Protein AF-0000000077170490 (afdb_homodimer)

Solvent-accessible surface area (backbone atoms only — not comparable to full-atom values): 15426 Å² total; per-residue (Å²): 134,76,81,79,74,69,65,78,77,63,68,89,57,54,52,34,56,50,48,37,61,54,37,56,90,44,50,45,88,41,81,67,46,28,52,61,43,51,39,72,45,72,51,69,64,74,45,63,62,55,47,22,59,76,69,70,43,63,81,83,57,52,64,44,78,45,52,58,67,70,68,44,43,77,54,40,56,73,54,87,91,47,52,71,67,57,42,53,51,9,51,46,42,46,50,35,52,51,48,48,61,70,43,29,44,86,64,40,26,36,37,40,49,69,50,58,23,44,33,40,38,38,18,30,26,92,85,45,25,38,25,33,39,34,36,48,40,36,58,129,133,76,82,78,75,69,64,78,76,64,68,89,57,54,52,32,56,49,48,37,62,54,38,57,91,45,51,46,88,42,81,67,45,27,51,63,42,52,38,70,45,72,52,68,65,75,45,63,62,55,47,22,59,76,69,70,44,63,81,84,58,54,66,46,78,47,53,59,66,70,69,44,43,77,54,39,56,74,53,88,90,46,53,69,68,56,41,52,50,10,51,45,42,44,49,32,54,52,47,48,62,71,43,28,44,84,64,40,27,37,36,40,48,69,50,58,23,44,33,39,39,39,18,31,24,90,84,44,25,39,26,33,39,35,38,48,40,38,60,128

InterPro domains:
  IPR012489 Nuclease A inhibitor-like [PF07924] (15-140)
  IPR012489 Nuclease A inhibitor-like [PIRSF011544] (8-140)
  IPR036587 Nuclease A inhibitor-like superfamily [SSF82602] (2-140)

Nearest PDB structures (foldseek):
  2o3b-assembly1_B  TM=7.468E-01  e=1.661E-11  Nostoc sp. PCC 7120 = FACHB-418
  1ktu-assembly1_A  TM=5.167E-01  e=1.585E-06  Nostoc sp. PCC 7120 = FACHB-418
  2yg2-assembly2_B  TM=6.436E-01  e=9.246E-01  Homo sapiens
  2oxg-assembly4_E  TM=5.802E-01  e=5.010E+00  Paracoccus denitrificans
  5tik-assembly1_A  TM=5.103E-01  e=6.004E+00  Plasmodium falciparum 3D7

Sequence (280 aa):
MEPDFSQPTFPPQGAAAELERAAHGLLFPSETDAPFEAFEWPVFELNPEQLLENTGHPPDMAVSALDLDAFFAPACREADWQEPRQRATAQRFQALLGTLKNALDEIKVYRVGGVEADVYIVGLNQEGTLSGLKTRIVETMEPDFSQPTFPPQGAAAELERAAHGLLFPSETDAPFEAFEWPVFELNPEQLLENTGHPPDMAVSALDLDAFFAPACREADWQEPRQRATAQRFQALLGTLKNALDEIKVYRVGGVEADVYIVGLNQEGTLSGLKTRIVET

Organism: Gloeobacter violaceus (strain ATCC 29082 / PCC 7421) (NCBI:txid251221)

Foldseek 3Di:
DPPPPVVPPPPPDPPQVVVCVVQPPQFPPDPVSDGDHGDDDPPDPCDLQNVCVVVVHDNPWDKDKDDPCVVLVVQLDDDPVDDPVSNVRNVVSVVVSVVCPVFFPPWIWMWTHDQKTKIWTWGAGPVRDIDTDIDIDGHD/DPPPPVVPPPPPDPPQVVVCVVQPPQFDPDPVSDGDHGDDDPPDPCDLQNVCVVVVHDNPWDKDKDDPCVVLVVQLDDDPVDDPVSNVRNVVSVVVSVVCPVFFPPWIWMWTHDQKTKIWTWGAGPVRDIDTDIDIDGHD

Structure (mmCIF, N/CA/C/O backbone):
data_AF-0000000077170490-model_v1
#
loop_
_entity.id
_entity.type
_entity.pdbx_description
1 polymer 'Gll2299 protein'
#
loop_
_atom_site.group_PDB
_atom_site.id
_atom_site.type_symbol
_atom_site.label_atom_id
_atom_site.label_alt_id
_atom_site.label_comp_id
_atom_site.label_asym_id
_atom_site.label_entity_id
_atom_site.label_seq_id
_atom_site.pdbx_PDB_ins_code
_atom_site.Cartn_x
_atom_site.Cartn_y
_atom_site.Cartn_z
_atom_site.occupancy
_atom_site.B_iso_or_equiv
_atom_site.auth_seq_id
_atom_site.auth_comp_id
_atom_site.auth_asym_id
_atom_site.auth_atom_id
_atom_site.pdbx_PDB_model_num
ATOM 1 N N . MET A 1 1 ? -33.625 -34.469 9.258 1 35.75 1 MET A N 1
ATOM 2 C CA . MET A 1 1 ? -32.406 -33.969 9.93 1 35.75 1 MET A CA 1
ATOM 3 C C . MET A 1 1 ? -31.531 -33.188 8.961 1 35.75 1 MET A C 1
ATOM 5 O O . MET A 1 1 ? -31.078 -33.75 7.953 1 35.75 1 MET A O 1
ATOM 9 N N . GLU A 1 2 ? -31.719 -31.922 8.719 1 45.72 2 GLU A N 1
ATOM 10 C CA . GLU A 1 2 ? -31.094 -31.094 7.691 1 45.72 2 GLU A CA 1
ATOM 11 C C . GLU A 1 2 ? -29.609 -30.875 7.996 1 45.72 2 GLU A C 1
ATOM 13 O O . GLU A 1 2 ? -29.234 -30.656 9.148 1 45.72 2 GLU A O 1
ATOM 18 N N . PRO A 1 3 ? -28.719 -31.484 7.281 1 44.12 3 PRO A N 1
ATOM 19 C CA . PRO A 1 3 ? -27.297 -31.375 7.617 1 44.12 3 PRO A CA 1
ATOM 20 C C . PRO A 1 3 ? -26.891 -29.938 7.93 1 44.12 3 PRO A C 1
ATOM 22 O O . PRO A 1 3 ? -27.359 -29 7.277 1 44.12 3 PRO A O 1
ATOM 25 N N . ASP A 1 4 ? -26.688 -29.594 9.25 1 39.94 4 ASP A N 1
ATOM 26 C CA . ASP A 1 4 ? -26.188 -28.312 9.727 1 39.94 4 ASP A CA 1
ATOM 27 C C . ASP A 1 4 ? -24.875 -27.938 9.039 1 39.94 4 ASP A C 1
ATOM 29 O O . ASP A 1 4 ? -23.859 -28.625 9.219 1 39.94 4 ASP A O 1
ATOM 33 N N . PHE A 1 5 ? -24.875 -27.578 7.832 1 40.78 5 PHE A N 1
ATOM 34 C CA . PHE A 1 5 ? -23.781 -27.062 7.043 1 40.78 5 PHE A CA 1
ATOM 35 C C . PHE A 1 5 ? -23.141 -25.859 7.727 1 40.78 5 PHE A C 1
ATOM 37 O O . PHE A 1 5 ? -22.891 -24.828 7.09 1 40.78 5 PHE A O 1
ATOM 44 N N . SER A 1 6 ? -23.375 -25.797 9.008 1 41.03 6 SER A N 1
ATOM 45 C CA . SER A 1 6 ? -22.688 -24.703 9.703 1 41.03 6 SER A CA 1
ATOM 46 C C . SER A 1 6 ? -21.188 -24.734 9.445 1 41.03 6 SER A C 1
ATOM 48 O O . SER A 1 6 ? -20.5 -25.688 9.836 1 41.03 6 SER A O 1
ATOM 50 N N . GLN A 1 7 ? -20.719 -24.391 8.297 1 43 7 GLN A N 1
ATOM 51 C CA . GLN A 1 7 ? -19.281 -24.391 8.062 1 43 7 GLN A CA 1
ATOM 52 C C . GLN A 1 7 ? -18.516 -23.812 9.258 1 43 7 GLN A C 1
ATOM 54 O O . GLN A 1 7 ? -19.016 -22.891 9.914 1 43 7 GLN A O 1
ATOM 59 N N . PRO A 1 8 ? -17.812 -24.5 10.039 1 45.72 8 PRO A N 1
ATOM 60 C CA . PRO A 1 8 ? -17.125 -23.953 11.211 1 45.72 8 PRO A CA 1
ATOM 61 C C . PRO A 1 8 ? -16.656 -22.516 10.992 1 45.72 8 PRO A C 1
ATOM 63 O O . PRO A 1 8 ? -16.234 -22.15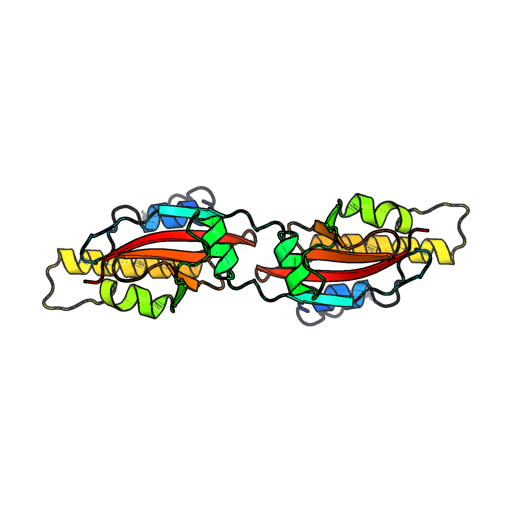6 9.891 1 45.72 8 PRO A O 1
ATOM 66 N N . THR A 1 9 ? -17.328 -21.531 11.461 1 46.78 9 THR A N 1
ATOM 67 C CA . THR A 1 9 ? -16.984 -20.109 11.477 1 46.78 9 THR A CA 1
ATOM 68 C C . THR A 1 9 ? -15.531 -19.922 11.898 1 46.78 9 THR A C 1
ATOM 70 O O . THR A 1 9 ? -15.164 -20.203 13.031 1 46.78 9 THR A O 1
ATOM 73 N N . PHE A 1 10 ? -14.586 -20.484 11.273 1 46.41 10 PHE A N 1
ATOM 74 C CA . PHE A 1 10 ? -13.211 -20.188 11.633 1 46.41 10 PHE A CA 1
ATOM 75 C C . PHE A 1 10 ? -13.047 -18.703 11.953 1 46.41 10 PHE A C 1
ATOM 77 O O . PHE A 1 10 ? -13.703 -17.859 11.344 1 46.41 10 PHE A O 1
ATOM 84 N N . PRO A 1 11 ? -12.742 -18.359 13.141 1 51.44 11 PRO A N 1
ATOM 85 C CA . PRO A 1 11 ? -12.492 -16.953 13.461 1 51.44 11 PRO A CA 1
ATOM 86 C C . PRO A 1 11 ? -11.984 -16.156 12.266 1 51.44 11 PRO A C 1
ATOM 88 O O . PRO A 1 11 ? -11.406 -16.734 11.336 1 51.44 11 PRO A O 1
ATOM 91 N N . PRO A 1 12 ? -12.586 -15.062 12.016 1 57.16 12 PRO A N 1
ATOM 92 C CA . PRO A 1 12 ? -12.195 -14.234 10.867 1 57.16 12 PRO A CA 1
ATOM 93 C C . PRO A 1 12 ? -10.703 -14.312 10.562 1 57.16 12 PRO A C 1
ATOM 95 O O . PRO A 1 12 ? -9.875 -14.039 11.438 1 57.16 12 PRO A O 1
ATOM 98 N N . GLN A 1 13 ? -10.18 -15.352 10.031 1 68.81 13 GLN A N 1
ATOM 99 C CA . GLN A 1 13 ? -8.758 -15.531 9.742 1 68.81 13 GLN A CA 1
ATOM 100 C C . GLN A 1 13 ? -8.281 -14.523 8.703 1 68.81 13 GLN A C 1
ATOM 102 O O . GLN A 1 13 ? -9.039 -14.133 7.812 1 68.81 13 GLN A O 1
ATOM 107 N N . GLY A 1 14 ? -7.375 -13.656 9.094 1 79.56 14 GLY A N 1
ATOM 108 C CA . GLY A 1 14 ? -6.762 -12.742 8.148 1 79.56 14 GLY A CA 1
ATOM 109 C C . GLY A 1 14 ? -6.496 -13.375 6.797 1 79.56 14 GLY A C 1
ATOM 110 O O . GLY A 1 14 ? -6.512 -14.602 6.664 1 79.56 14 GLY A O 1
ATOM 111 N N . ALA A 1 15 ? -6.523 -12.648 5.824 1 87.75 15 ALA A N 1
ATOM 112 C CA . ALA A 1 15 ? -6.336 -13.094 4.445 1 87.75 15 ALA A CA 1
ATOM 113 C C . ALA A 1 15 ? -5.18 -14.086 4.34 1 87.75 15 ALA A C 1
ATOM 115 O O . ALA A 1 15 ? -5.289 -15.109 3.664 1 87.75 15 ALA A O 1
ATOM 116 N N . ALA A 1 16 ? -4.117 -13.859 5.051 1 89.69 16 ALA A N 1
ATOM 117 C CA . ALA A 1 16 ? -2.947 -14.727 4.969 1 89.69 16 ALA A CA 1
ATOM 118 C C . ALA A 1 16 ? -3.266 -16.125 5.492 1 89.69 16 ALA A C 1
ATOM 120 O O . ALA A 1 16 ? -2.85 -17.125 4.902 1 89.69 16 ALA A O 1
ATOM 121 N N . ALA A 1 17 ? -3.943 -16.188 6.574 1 89.38 17 ALA A N 1
ATOM 122 C CA . ALA A 1 17 ? -4.312 -17.484 7.141 1 89.38 17 ALA A CA 1
ATOM 123 C C . ALA A 1 17 ? -5.242 -18.25 6.199 1 89.38 17 ALA A C 1
ATOM 125 O O . ALA A 1 17 ? -5.125 -19.469 6.055 1 89.38 17 ALA A O 1
ATOM 126 N N . GLU A 1 18 ? -6.207 -17.547 5.652 1 92.25 18 GLU A N 1
ATOM 127 C CA . GLU A 1 18 ? -7.121 -18.141 4.691 1 92.25 18 GLU A CA 1
ATOM 128 C C . GLU A 1 18 ? -6.363 -18.703 3.484 1 92.25 18 GLU A C 1
ATOM 130 O O . GLU A 1 18 ? -6.641 -19.812 3.029 1 92.25 18 GLU A O 1
ATOM 135 N N . LEU A 1 19 ? -5.418 -17.922 3.018 1 95.06 19 LEU A N 1
ATOM 136 C CA . LEU A 1 19 ? -4.633 -18.344 1.861 1 95.06 19 LEU A CA 1
ATOM 137 C C . LEU A 1 19 ? -3.75 -19.531 2.205 1 95.06 19 LEU A C 1
ATOM 139 O O . LEU A 1 19 ? -3.594 -20.453 1.393 1 95.06 19 LEU A O 1
ATOM 143 N N . GLU A 1 20 ? -3.172 -19.516 3.391 1 92.81 20 GLU A N 1
ATOM 144 C CA . GLU A 1 20 ? -2.344 -20.641 3.84 1 92.81 20 GLU A CA 1
ATOM 145 C C . GLU A 1 20 ? -3.141 -21.938 3.865 1 92.81 20 GLU A C 1
ATOM 147 O O . GLU A 1 20 ? -2.654 -22.984 3.418 1 92.81 20 GLU A O 1
ATOM 152 N N . ARG A 1 21 ? -4.301 -21.891 4.352 1 93.38 21 ARG A N 1
ATOM 153 C CA . ARG A 1 21 ? -5.152 -23.062 4.422 1 93.38 21 ARG A CA 1
ATOM 154 C C . ARG A 1 21 ? -5.535 -23.547 3.025 1 93.38 21 ARG A C 1
ATOM 156 O O . ARG A 1 21 ? -5.496 -24.75 2.744 1 93.38 21 ARG A O 1
ATOM 163 N N . ALA A 1 22 ? -5.938 -22.594 2.205 1 94.44 22 ALA A N 1
ATOM 164 C CA . ALA A 1 22 ? -6.375 -22.938 0.854 1 94.44 22 ALA A CA 1
ATOM 165 C C . ALA A 1 22 ? -5.227 -23.531 0.04 1 94.44 22 ALA A C 1
ATOM 167 O O . ALA A 1 22 ? -5.445 -24.391 -0.812 1 94.44 22 ALA A O 1
ATOM 168 N N . ALA A 1 23 ? -4.012 -23.062 0.283 1 95.31 23 ALA A N 1
ATOM 169 C CA . ALA A 1 23 ? -2.861 -23.484 -0.517 1 95.31 23 ALA A CA 1
ATOM 170 C C . ALA A 1 23 ? -2.172 -24.688 0.105 1 95.31 23 ALA A C 1
ATOM 172 O O . ALA A 1 23 ? -1.243 -25.25 -0.482 1 95.31 23 ALA A O 1
ATOM 173 N N . HIS A 1 24 ? -2.617 -25.094 1.281 1 94 24 HIS A N 1
ATOM 174 C CA . HIS A 1 24 ? -1.945 -26.156 2.016 1 94 24 HIS A CA 1
ATOM 175 C C . HIS A 1 24 ? -1.843 -27.422 1.176 1 94 24 HIS A C 1
ATOM 177 O O . HIS A 1 24 ? -2.848 -27.906 0.649 1 94 24 HIS A O 1
ATOM 183 N N . GLY A 1 25 ? -0.602 -27.906 1.077 1 92.81 25 GLY A N 1
ATOM 184 C CA . GLY A 1 25 ? -0.362 -29.156 0.384 1 92.81 25 GLY A CA 1
ATOM 185 C C . GLY A 1 25 ? -0.281 -29 -1.123 1 92.81 25 GLY A C 1
ATOM 186 O O . GLY A 1 25 ? 0.044 -29.953 -1.834 1 92.81 25 GLY A O 1
ATOM 187 N N . LEU A 1 26 ? -0.666 -27.906 -1.629 1 93.5 26 LEU A N 1
ATOM 188 C CA . LEU A 1 26 ? -0.576 -27.672 -3.064 1 93.5 26 LEU A CA 1
ATOM 189 C C . LEU A 1 26 ? 0.859 -27.359 -3.477 1 93.5 26 LEU A C 1
ATOM 191 O O . LEU A 1 26 ? 1.562 -26.625 -2.779 1 93.5 26 LEU A O 1
ATOM 195 N N . LEU A 1 27 ? 1.337 -28.047 -4.488 1 93.31 27 LEU A N 1
ATOM 196 C CA . LEU A 1 27 ? 2.623 -27.781 -5.129 1 93.31 27 LEU A CA 1
ATOM 197 C C . LEU A 1 27 ? 2.428 -27.266 -6.547 1 93.31 27 LEU A C 1
ATOM 199 O O . LEU A 1 27 ? 1.706 -27.875 -7.34 1 93.31 27 LEU A O 1
ATOM 203 N N . PHE A 1 28 ? 2.994 -26.141 -6.785 1 90.75 28 PHE A N 1
ATOM 204 C CA . PHE A 1 28 ? 2.824 -25.609 -8.133 1 90.75 28 PHE A CA 1
ATOM 205 C C . PHE A 1 28 ? 3.557 -26.469 -9.148 1 90.75 28 PHE A C 1
ATOM 207 O O . PHE A 1 28 ? 4.734 -26.781 -8.977 1 90.75 28 PHE A O 1
ATOM 214 N N . PRO A 1 29 ? 2.777 -26.766 -10.203 1 86.06 29 PRO A N 1
ATOM 215 C CA . PRO A 1 29 ? 3.359 -27.719 -11.148 1 86.06 29 PRO A CA 1
ATOM 216 C C . PRO A 1 29 ? 4.418 -27.094 -12.055 1 86.06 29 PRO A C 1
ATOM 218 O O . PRO A 1 29 ? 4.098 -26.609 -13.141 1 86.06 29 PRO A O 1
ATOM 221 N N . SER A 1 30 ? 5.535 -27 -11.523 1 81.25 30 SER A N 1
ATOM 222 C CA . SER A 1 30 ? 6.734 -26.625 -12.258 1 81.25 30 SER A CA 1
ATOM 223 C C . SER A 1 30 ? 7.816 -27.688 -12.148 1 81.25 30 SER A C 1
ATOM 225 O O . SER A 1 30 ? 7.535 -28.828 -11.734 1 81.25 30 SER A O 1
ATOM 227 N N . GLU A 1 31 ? 9 -27.531 -12.75 1 79.06 31 GLU A N 1
ATOM 228 C CA . GLU A 1 31 ? 10.07 -28.531 -12.68 1 79.06 31 GLU A CA 1
ATOM 229 C C . GLU A 1 31 ? 10.438 -28.844 -11.234 1 79.06 31 GLU A C 1
ATOM 231 O O . GLU A 1 31 ? 10.773 -29.969 -10.906 1 79.06 31 GLU A O 1
ATOM 236 N N . THR A 1 32 ? 10.117 -27.953 -10.164 1 80.94 32 THR A N 1
ATOM 237 C CA . THR A 1 32 ? 10.555 -28.109 -8.789 1 80.94 32 THR A CA 1
ATOM 238 C C . THR A 1 32 ? 9.375 -28.438 -7.875 1 80.94 32 THR A C 1
ATOM 240 O O . THR A 1 32 ? 9.555 -28.906 -6.75 1 80.94 32 THR A O 1
ATOM 243 N N . ASP A 1 33 ? 8.102 -28.391 -8.367 1 87.5 33 ASP A N 1
ATOM 244 C CA . ASP A 1 33 ? 6.926 -28.625 -7.531 1 87.5 33 ASP A CA 1
ATOM 245 C C . ASP A 1 33 ? 7.055 -27.906 -6.188 1 87.5 33 ASP A C 1
ATOM 247 O O . ASP A 1 33 ? 6.938 -28.531 -5.133 1 87.5 33 ASP A O 1
ATOM 251 N N . ALA A 1 34 ? 7.207 -26.625 -6.051 1 91.44 34 ALA A N 1
ATOM 252 C CA . ALA A 1 34 ? 7.406 -25.828 -4.844 1 91.44 34 ALA A CA 1
ATOM 253 C C . ALA A 1 34 ? 6.074 -25.516 -4.164 1 91.44 34 ALA A C 1
ATOM 255 O O . ALA A 1 34 ? 5.07 -25.266 -4.836 1 91.44 34 ALA A O 1
ATOM 256 N N . PRO A 1 35 ? 6.121 -25.516 -2.836 1 94.31 35 PRO A N 1
ATOM 257 C CA . PRO A 1 35 ? 4.902 -25.188 -2.092 1 94.31 35 PRO A CA 1
ATOM 258 C C . PRO A 1 35 ? 4.633 -23.672 -2.059 1 94.31 35 PRO A C 1
ATOM 260 O O . PRO A 1 35 ? 5.477 -22.891 -2.482 1 94.31 35 PRO A O 1
ATOM 263 N N . PHE A 1 36 ? 3.445 -23.359 -1.623 1 94.88 36 PHE A N 1
ATOM 264 C CA . PHE A 1 36 ? 3.078 -21.969 -1.386 1 94.88 36 PHE A CA 1
ATOM 265 C C . PHE A 1 36 ? 3.307 -21.594 0.072 1 94.88 36 PHE A C 1
ATOM 267 O O . PHE A 1 36 ? 3.088 -22.406 0.972 1 94.88 36 PHE A O 1
ATOM 274 N N . GLU A 1 37 ? 3.717 -20.375 0.278 1 94.25 37 GLU A N 1
ATOM 275 C CA . GLU A 1 37 ? 3.822 -19.766 1.599 1 94.25 37 GLU A CA 1
ATOM 276 C C . GLU A 1 37 ? 3.064 -18.438 1.654 1 94.25 37 GLU A C 1
ATOM 278 O O . GLU A 1 37 ? 3.307 -17.547 0.839 1 94.25 37 GLU A O 1
ATOM 283 N N . ALA A 1 38 ? 2.225 -18.391 2.557 1 94.31 38 ALA A N 1
ATOM 284 C CA . ALA A 1 38 ? 1.476 -17.141 2.713 1 94.31 38 ALA A CA 1
ATOM 285 C C . ALA A 1 38 ? 2.312 -16.078 3.424 1 94.31 38 ALA A C 1
ATOM 287 O O . ALA A 1 38 ? 3.182 -16.406 4.234 1 94.31 38 ALA A O 1
ATOM 288 N N . PHE A 1 39 ? 2.061 -14.828 3.102 1 88.69 39 PHE A N 1
ATOM 289 C CA . PHE A 1 39 ? 2.752 -13.727 3.762 1 88.69 39 PHE A CA 1
ATOM 290 C C . PHE A 1 39 ? 1.82 -12.539 3.947 1 88.69 39 PHE A C 1
ATOM 292 O O . PHE A 1 39 ? 0.748 -12.484 3.344 1 88.69 39 PHE A O 1
ATOM 299 N N . GLU A 1 40 ? 2.186 -11.703 4.793 1 82.5 40 GLU A N 1
ATOM 300 C CA . GLU A 1 40 ? 1.585 -10.391 5.008 1 82.5 40 GLU A CA 1
ATOM 301 C C . GLU A 1 40 ? 2.652 -9.305 5.113 1 82.5 40 GLU A C 1
ATOM 303 O O . GLU A 1 40 ? 3.627 -9.453 5.852 1 82.5 40 GLU A O 1
ATOM 308 N N . TRP A 1 41 ? 2.523 -8.445 4.207 1 73.25 41 TRP A N 1
ATOM 309 C CA . TRP A 1 41 ? 3.422 -7.297 4.293 1 73.25 41 TRP A CA 1
ATOM 310 C C . TRP A 1 41 ? 2.725 -6.105 4.938 1 73.25 41 TRP A C 1
ATOM 312 O O . TRP A 1 41 ? 1.572 -5.801 4.617 1 73.25 41 TRP A O 1
ATOM 322 N N . PRO A 1 42 ? 3.152 -5.73 5.988 1 56.31 42 PRO A N 1
ATOM 323 C CA . PRO A 1 42 ? 2.545 -4.543 6.59 1 56.31 42 PRO A CA 1
ATOM 324 C C . PRO A 1 42 ? 2.354 -3.404 5.59 1 56.31 42 PRO A C 1
ATOM 326 O O . PRO A 1 42 ? 3.105 -3.301 4.617 1 56.31 42 PRO A O 1
ATOM 329 N N . VAL A 1 43 ? 1.137 -2.906 5.469 1 52.59 43 VAL A N 1
ATOM 330 C CA . VAL A 1 43 ? 0.863 -1.709 4.68 1 52.59 43 VAL A CA 1
ATOM 331 C C . VAL A 1 43 ? 2.053 -0.755 4.762 1 52.59 43 VAL A C 1
ATOM 333 O O . VAL A 1 43 ? 2.553 -0.468 5.852 1 52.59 43 VAL A O 1
ATOM 336 N N . PHE A 1 44 ? 2.758 -0.852 3.77 1 49.22 44 PHE A N 1
ATOM 337 C CA . PHE A 1 44 ? 3.949 -0.019 3.664 1 49.22 44 PHE A CA 1
ATOM 338 C C . PHE A 1 44 ? 3.697 1.363 4.254 1 49.22 44 PHE A C 1
ATOM 340 O O . PHE A 1 44 ? 2.668 1.984 3.979 1 49.22 44 PHE A O 1
ATOM 347 N N . GLU A 1 45 ? 4 1.578 5.477 1 54.97 45 GLU A N 1
ATOM 348 C CA . GLU A 1 45 ? 4.465 2.947 5.688 1 54.97 45 GLU A CA 1
ATOM 349 C C . GLU A 1 45 ? 5.164 3.49 4.445 1 54.97 45 GLU A C 1
ATOM 351 O O . GLU A 1 45 ? 6.02 2.818 3.865 1 54.97 45 GLU A O 1
ATOM 356 N N . LEU A 1 46 ? 4.359 4.312 3.723 1 64.94 46 LEU A N 1
ATOM 357 C CA . LEU A 1 46 ? 5.074 4.93 2.609 1 64.94 46 LEU A CA 1
ATOM 358 C C . LEU A 1 46 ? 6.539 5.16 2.967 1 64.94 46 LEU A C 1
ATOM 360 O O . LEU A 1 46 ? 6.844 5.758 4.004 1 64.94 46 LEU A O 1
ATOM 364 N N . ASN A 1 47 ? 7.414 4.305 2.506 1 68.5 47 ASN A N 1
ATOM 365 C CA . ASN A 1 47 ? 8.836 4.582 2.666 1 68.5 47 ASN A CA 1
ATOM 366 C C . ASN A 1 47 ? 9.195 5.977 2.164 1 68.5 47 ASN A C 1
ATOM 368 O O . ASN A 1 47 ? 8.672 6.43 1.144 1 68.5 47 ASN A O 1
ATOM 372 N N . PRO A 1 48 ? 9.992 6.688 2.996 1 76.44 48 PRO A N 1
ATOM 373 C CA . PRO A 1 48 ? 10.391 8.039 2.613 1 76.44 48 PRO A CA 1
ATOM 374 C C . PRO A 1 48 ? 10.828 8.141 1.154 1 76.44 48 PRO A C 1
ATOM 376 O O . PRO A 1 48 ? 10.516 9.125 0.477 1 76.44 48 PRO A O 1
ATOM 379 N N . GLU A 1 49 ? 11.539 7.078 0.753 1 75 49 GLU A N 1
ATOM 380 C CA . GLU A 1 49 ? 12.016 7.113 -0.628 1 75 49 GLU A CA 1
ATOM 381 C C . GLU A 1 49 ? 10.844 7.086 -1.611 1 75 49 GLU A C 1
ATOM 383 O O . GLU A 1 49 ? 10.852 7.809 -2.609 1 75 49 GLU A O 1
ATOM 388 N N . GLN A 1 50 ? 9.93 6.297 -1.349 1 71.25 50 GLN A N 1
ATOM 389 C CA . GLN A 1 50 ? 8.75 6.199 -2.207 1 71.25 50 GLN A CA 1
ATOM 390 C C . GLN A 1 50 ? 7.926 7.48 -2.154 1 71.25 50 GLN A C 1
ATOM 392 O O . GLN A 1 50 ? 7.398 7.93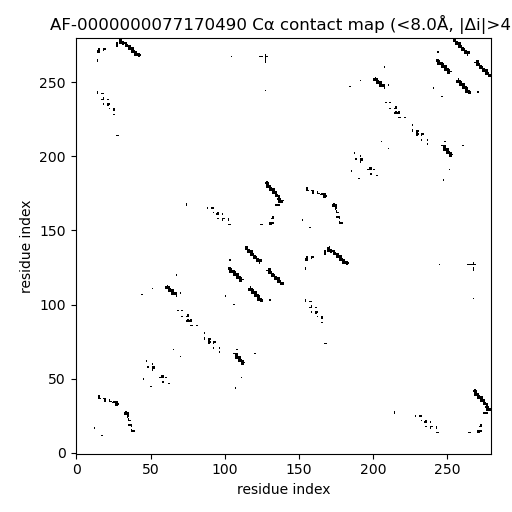 -3.176 1 71.25 50 GLN A O 1
ATOM 397 N N . LEU A 1 51 ? 7.785 8.016 -0.991 1 82.25 51 LEU A N 1
ATOM 398 C CA . LEU A 1 51 ? 7.055 9.266 -0.842 1 82.25 51 LEU A CA 1
ATOM 399 C C . LEU A 1 51 ? 7.691 10.375 -1.677 1 82.25 51 LEU A C 1
ATOM 401 O O . LEU A 1 51 ? 6.996 11.094 -2.391 1 82.25 51 LEU A O 1
ATOM 405 N N . LEU A 1 52 ? 9.008 10.461 -1.538 1 87.06 52 LEU A N 1
ATOM 406 C CA . LEU A 1 52 ? 9.727 11.5 -2.268 1 87.06 52 LEU A CA 1
ATOM 407 C C . LEU A 1 52 ? 9.57 11.312 -3.773 1 87.06 52 LEU A C 1
ATOM 409 O O . LEU A 1 52 ? 9.367 12.281 -4.508 1 87.06 52 LEU A O 1
ATOM 413 N N . GLU A 1 53 ? 9.578 10.141 -4.227 1 76.31 53 GLU A N 1
ATOM 414 C CA . GLU A 1 53 ? 9.406 9.844 -5.645 1 76.31 53 GLU A CA 1
ATOM 415 C C . GLU A 1 53 ? 7.992 10.172 -6.117 1 76.31 53 GLU A C 1
ATOM 417 O O . GLU A 1 53 ? 7.809 10.828 -7.145 1 76.31 53 GLU A O 1
ATOM 422 N N . ASN A 1 54 ? 7.02 9.781 -5.281 1 75.44 54 ASN A N 1
ATOM 423 C CA . ASN A 1 54 ? 5.617 9.984 -5.633 1 75.44 54 ASN A CA 1
ATOM 424 C C . ASN A 1 54 ? 5.262 11.469 -5.695 1 75.44 54 ASN A C 1
ATOM 426 O O . ASN A 1 54 ? 4.371 11.867 -6.445 1 75.44 54 ASN A O 1
ATOM 430 N N . THR A 1 55 ? 5.984 12.195 -4.957 1 87.38 55 THR A N 1
ATOM 431 C CA . THR A 1 55 ? 5.605 13.594 -4.832 1 87.38 55 THR A CA 1
ATOM 432 C C . THR A 1 55 ? 6.555 14.484 -5.625 1 87.38 55 THR A C 1
ATOM 434 O O . THR A 1 55 ? 6.418 15.711 -5.621 1 87.38 55 THR A O 1
ATOM 437 N N . GLY A 1 56 ? 7.531 13.859 -6.223 1 85.5 56 GLY A N 1
ATOM 438 C CA . GLY A 1 56 ? 8.43 14.594 -7.094 1 85.5 56 GLY A CA 1
ATOM 439 C C . GLY A 1 56 ? 9.492 15.375 -6.34 1 85.5 56 GLY A C 1
ATOM 440 O O . GLY A 1 56 ? 10 16.391 -6.836 1 85.5 56 GLY A O 1
ATOM 441 N N . HIS A 1 57 ? 9.727 14.992 -5.145 1 91.62 57 HIS A N 1
ATOM 442 C CA . HIS A 1 57 ? 10.773 15.625 -4.355 1 91.62 57 HIS A CA 1
ATOM 443 C C . HIS A 1 57 ? 12.133 14.992 -4.629 1 91.62 57 HIS A C 1
ATOM 445 O O . HIS A 1 57 ? 12.211 13.836 -5.055 1 91.62 57 HIS A O 1
ATOM 451 N N . PRO A 1 58 ? 13.164 15.766 -4.336 1 91.31 58 PRO A N 1
ATOM 452 C CA . PRO A 1 58 ? 14.5 15.164 -4.41 1 91.31 58 PRO A CA 1
ATOM 453 C C . PRO A 1 58 ? 14.664 13.977 -3.467 1 91.31 58 PRO A C 1
ATOM 455 O O . PRO A 1 58 ? 14.141 13.984 -2.352 1 91.31 58 PRO A O 1
ATOM 458 N N . PRO A 1 59 ? 15.422 12.945 -3.895 1 86.62 59 PRO A N 1
ATOM 459 C CA . PRO A 1 59 ? 15.547 11.711 -3.113 1 86.62 59 PRO A CA 1
ATOM 460 C C . PRO A 1 59 ? 16.281 11.922 -1.792 1 86.62 59 PRO A C 1
ATOM 462 O O . PRO A 1 59 ? 16.172 11.102 -0.88 1 86.62 59 PRO A O 1
ATOM 465 N N . ASP A 1 60 ? 16.984 12.977 -1.605 1 88.81 60 ASP A N 1
ATOM 466 C CA . ASP A 1 60 ? 17.766 13.172 -0.398 1 88.81 60 ASP A CA 1
ATOM 467 C C . ASP A 1 60 ? 17.094 14.164 0.546 1 88.81 60 ASP A C 1
ATOM 469 O O . ASP A 1 60 ? 17.672 14.555 1.566 1 88.81 60 ASP A O 1
ATOM 473 N N . MET A 1 61 ? 15.898 14.461 0.23 1 92.31 61 MET A N 1
ATOM 474 C CA . MET A 1 61 ? 15.211 15.406 1.102 1 92.31 61 MET A CA 1
ATOM 475 C C . MET A 1 61 ? 14.797 14.734 2.408 1 92.31 61 MET A C 1
ATOM 477 O O . MET A 1 61 ? 14.398 13.57 2.416 1 92.31 61 MET A O 1
ATOM 481 N N . ALA A 1 62 ? 14.82 15.531 3.438 1 92.62 62 ALA A N 1
ATOM 482 C CA . ALA A 1 62 ? 14.469 15 4.754 1 92.62 62 ALA A CA 1
ATOM 483 C C . ALA A 1 62 ? 12.969 14.727 4.848 1 92.62 62 ALA A C 1
ATOM 485 O O . ALA A 1 62 ? 12.156 15.539 4.398 1 92.62 62 ALA A O 1
ATOM 486 N N . VAL A 1 63 ? 12.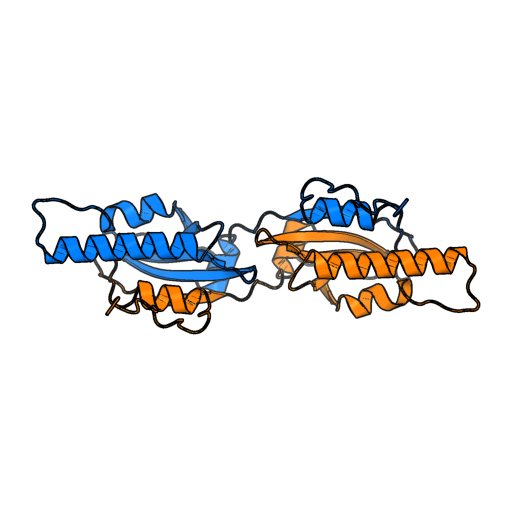672 13.523 5.324 1 92.69 63 VAL A N 1
ATOM 487 C CA . VAL A 1 63 ? 11.281 13.141 5.562 1 92.69 63 VAL A CA 1
ATOM 488 C C . VAL A 1 63 ? 11.094 12.742 7.023 1 92.69 63 VAL A C 1
ATOM 490 O O . VAL A 1 63 ? 11.883 11.977 7.57 1 92.69 63 VAL A O 1
ATOM 493 N N . SER A 1 64 ? 10.148 13.336 7.66 1 91.19 64 SER A N 1
ATOM 494 C CA . SER A 1 64 ? 9.789 12.938 9.016 1 91.19 64 SER A CA 1
ATOM 495 C C . SER A 1 64 ? 8.32 12.523 9.102 1 91.19 64 SER A C 1
ATOM 497 O O . SER A 1 64 ? 7.488 13.016 8.336 1 91.19 64 SER A O 1
ATOM 499 N N . ALA A 1 65 ? 8.094 11.656 9.945 1 89.12 65 ALA A N 1
ATOM 500 C CA . ALA A 1 65 ? 6.727 11.195 10.172 1 89.12 65 ALA A CA 1
ATOM 501 C C . ALA A 1 65 ? 6.168 11.742 11.477 1 89.12 65 ALA A C 1
ATOM 503 O O . ALA A 1 65 ? 6.883 11.828 12.477 1 89.12 65 ALA A O 1
ATOM 504 N N . LEU A 1 66 ? 4.859 12.078 11.406 1 90.44 66 LEU A N 1
ATOM 505 C CA . LEU A 1 66 ? 4.168 12.586 12.586 1 90.44 66 LEU A CA 1
ATOM 506 C C . LEU A 1 66 ? 2.842 11.867 12.797 1 90.44 66 LEU A C 1
ATOM 508 O O . LEU A 1 66 ? 2.301 11.273 11.859 1 90.44 66 LEU A O 1
ATOM 512 N N . ASP A 1 67 ? 2.387 12.055 14.016 1 93.38 67 ASP A N 1
ATOM 513 C CA . ASP A 1 67 ? 1.053 11.57 14.359 1 93.38 67 ASP A CA 1
ATOM 514 C C . ASP A 1 67 ? -0.021 12.547 13.883 1 93.38 67 ASP A C 1
ATOM 516 O O . ASP A 1 67 ? 0.14 13.766 14 1 93.38 67 ASP A O 1
ATOM 520 N N . LEU A 1 68 ? -1.093 11.961 13.414 1 96.12 68 LEU A N 1
ATOM 521 C CA . LEU A 1 68 ? -2.172 12.773 12.859 1 96.12 68 LEU A CA 1
ATOM 522 C C . LEU A 1 68 ? -2.715 13.742 13.914 1 96.12 68 LEU A C 1
ATOM 524 O O . LEU A 1 68 ? -2.859 14.938 13.648 1 96.12 68 LEU A O 1
ATOM 528 N N . ASP A 1 69 ? -3.023 13.227 15.156 1 96.25 69 ASP A N 1
ATOM 529 C CA . ASP A 1 69 ? -3.605 14.055 16.203 1 96.25 69 ASP A CA 1
ATOM 530 C C . ASP A 1 69 ? -2.639 15.156 16.641 1 96.25 69 ASP A C 1
ATOM 532 O O . ASP A 1 69 ? -3.049 16.297 16.859 1 96.25 69 ASP A O 1
ATOM 536 N N . ALA A 1 70 ? -1.366 14.789 16.734 1 94.44 70 ALA A N 1
ATOM 537 C CA . ALA A 1 70 ? -0.35 15.766 17.109 1 94.44 70 ALA A CA 1
ATOM 538 C C . ALA A 1 70 ? -0.236 16.875 16.062 1 94.44 70 ALA A C 1
ATOM 540 O O . ALA A 1 70 ? -0.061 18.047 16.406 1 94.44 70 ALA A O 1
ATOM 541 N N . PHE A 1 71 ? -0.331 16.547 14.844 1 94.25 71 PHE A N 1
ATOM 542 C CA . PHE A 1 71 ? -0.224 17.516 13.75 1 94.25 71 PHE A CA 1
ATOM 543 C C . PHE A 1 71 ? -1.387 18.5 13.781 1 94.25 71 PHE A C 1
ATOM 545 O O . PHE A 1 71 ? -1.201 19.688 13.539 1 94.25 71 PHE A O 1
ATOM 552 N N . PHE A 1 72 ? -2.584 18.109 14.078 1 95.69 72 PHE A N 1
ATOM 553 C CA . PHE A 1 72 ? -3.773 18.953 13.977 1 95.69 72 PHE A CA 1
ATOM 554 C C . PHE A 1 72 ? -4.047 19.656 15.297 1 95.69 72 PHE A C 1
ATOM 556 O O . PHE A 1 72 ? -4.848 20.594 15.352 1 95.69 72 PHE A O 1
ATOM 563 N N . ALA A 1 73 ? -3.385 19.25 16.375 1 93.62 73 ALA A N 1
ATOM 564 C CA . ALA A 1 73 ? -3.67 19.734 17.719 1 93.62 73 ALA A CA 1
ATOM 565 C C . ALA A 1 73 ? -3.688 21.25 17.781 1 93.62 73 ALA A C 1
ATOM 567 O O . ALA A 1 73 ? -4.645 21.859 18.281 1 93.62 73 ALA A O 1
ATOM 568 N N . PRO A 1 74 ? -2.699 21.969 17.234 1 90.75 74 PRO A N 1
ATOM 569 C CA . PRO A 1 74 ? -2.705 23.422 17.312 1 90.75 74 PRO A CA 1
ATOM 570 C C . PRO A 1 74 ? -3.891 24.062 16.594 1 90.75 74 PRO A C 1
ATOM 572 O O . PRO A 1 74 ? -4.43 25.062 17.047 1 90.75 74 PRO A O 1
ATOM 575 N N . ALA A 1 75 ? -4.285 23.516 15.5 1 91.38 75 ALA A N 1
ATOM 576 C CA . ALA A 1 75 ? -5.367 24.094 14.695 1 91.38 75 ALA A CA 1
ATOM 577 C C . ALA A 1 75 ? -6.73 23.75 15.289 1 91.38 75 ALA A C 1
ATOM 579 O O . ALA A 1 75 ? -7.719 24.422 15.016 1 91.38 75 ALA A O 1
ATOM 580 N N . CYS A 1 76 ? -6.816 22.703 16.078 1 92.19 76 CYS A N 1
ATOM 581 C CA . CYS A 1 76 ? -8.086 22.234 16.625 1 92.19 76 CYS A CA 1
ATOM 582 C C . CYS A 1 76 ? -8.352 22.844 18 1 92.19 76 CYS A C 1
ATOM 584 O O . CYS A 1 76 ? -9.43 22.656 18.562 1 92.19 76 CYS A O 1
ATOM 586 N N . ARG A 1 77 ? -7.398 23.516 18.547 1 88.5 77 ARG A N 1
ATOM 587 C CA . ARG A 1 77 ? -7.539 24.062 19.891 1 88.5 77 ARG A CA 1
ATOM 588 C C . ARG A 1 77 ? -8.523 25.234 19.891 1 88.5 77 ARG A C 1
ATOM 590 O O . ARG A 1 77 ? -8.391 26.172 19.109 1 88.5 77 ARG A O 1
ATOM 597 N N . GLU A 1 78 ? -9.547 25.016 20.812 1 84.5 78 GLU A N 1
ATOM 598 C CA . GLU A 1 78 ? -10.492 26.109 21.047 1 84.5 78 GLU A CA 1
ATOM 599 C C . GLU A 1 78 ? -10.195 26.828 22.344 1 84.5 78 GLU A C 1
ATOM 601 O O . GLU A 1 78 ? -9.797 26.203 23.328 1 84.5 78 GLU A O 1
ATOM 606 N N . ALA A 1 79 ? -10 28.141 22.203 1 75.38 79 ALA A N 1
ATOM 607 C CA . ALA A 1 79 ? -9.891 28.906 23.438 1 75.38 79 ALA A CA 1
ATOM 608 C C . ALA A 1 79 ? -11.062 29.859 23.609 1 75.38 79 ALA A C 1
ATOM 610 O O . ALA A 1 79 ? -11.586 30.391 22.625 1 75.38 79 ALA A O 1
ATOM 611 N N . ASP A 1 80 ? -11.539 29.891 24.719 1 71.12 80 ASP A N 1
ATOM 612 C CA . ASP A 1 80 ? -12.695 30.703 25.047 1 71.12 80 ASP A CA 1
ATOM 613 C C . ASP A 1 80 ? -12.438 32.188 24.719 1 71.12 80 ASP A C 1
ATOM 615 O O . ASP A 1 80 ? -13.359 32.906 24.359 1 71.12 80 ASP A O 1
ATOM 619 N N . TRP A 1 81 ? -11.234 32.625 24.875 1 75.81 81 TRP A N 1
ATOM 620 C CA . TRP A 1 81 ? -10.922 34.031 24.641 1 75.81 81 TRP A CA 1
ATOM 621 C C . TRP A 1 81 ? -10.766 34.312 23.141 1 75.81 81 TRP A C 1
ATOM 623 O O . TRP A 1 81 ? -10.586 35.438 22.734 1 75.81 81 TRP A O 1
ATOM 633 N N . GLN A 1 82 ? -11 33.312 22.312 1 72.25 82 GLN A N 1
ATOM 634 C CA . GLN A 1 82 ? -10.805 33.406 20.875 1 72.25 82 GLN A CA 1
ATOM 635 C C . GLN A 1 82 ? -12.016 34.062 20.203 1 72.25 82 GLN A C 1
ATOM 637 O O . GLN A 1 82 ? -13.141 33.938 20.688 1 72.25 82 GLN A O 1
ATOM 642 N N . GLU A 1 83 ? -11.711 34.781 19.219 1 82.44 83 GLU A N 1
ATOM 643 C CA . GLU A 1 83 ? -12.773 35.344 18.391 1 82.44 83 GLU A CA 1
ATOM 644 C C . GLU A 1 83 ? -13.664 34.25 17.812 1 82.44 83 GLU A C 1
ATOM 646 O O . GLU A 1 83 ? -13.195 33.156 17.531 1 82.44 83 GLU A O 1
ATOM 651 N N . PRO A 1 84 ? -14.859 34.594 17.734 1 82.12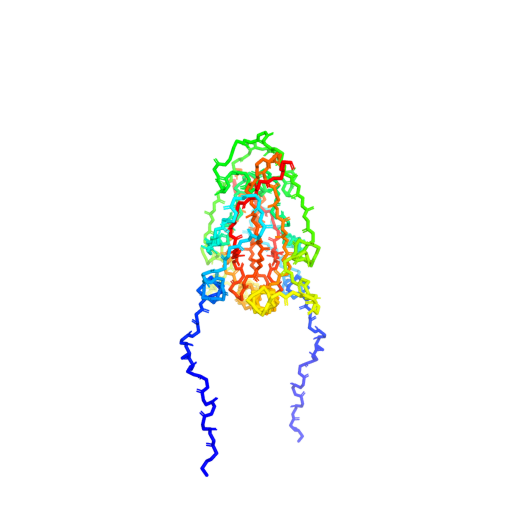 84 PRO A N 1
ATOM 652 C CA . PRO A 1 84 ? -15.82 33.625 17.188 1 82.12 84 PRO A CA 1
ATOM 653 C C . PRO A 1 84 ? -15.359 33 15.875 1 82.12 84 PRO A C 1
ATOM 655 O O . PRO A 1 84 ? -15.578 31.812 15.633 1 82.12 84 PRO A O 1
ATOM 658 N N . ARG A 1 85 ? -14.742 33.812 15.094 1 83.62 85 ARG A N 1
ATOM 659 C CA . ARG A 1 85 ? -14.273 33.312 13.805 1 83.62 85 ARG A CA 1
ATOM 660 C C . ARG A 1 85 ? -13.188 32.281 13.977 1 83.62 85 ARG A C 1
ATOM 662 O O . ARG A 1 85 ? -13.148 31.266 13.25 1 83.62 85 ARG A O 1
ATOM 669 N N . GLN A 1 86 ? -12.375 32.562 14.922 1 83.62 86 GLN A N 1
ATOM 670 C CA . GLN A 1 86 ? -11.297 31.641 15.195 1 83.62 86 GLN A CA 1
ATOM 671 C C . GLN A 1 86 ? -11.828 30.328 15.75 1 83.62 86 GLN A C 1
ATOM 673 O O . GLN A 1 86 ? -11.344 29.25 15.391 1 83.62 86 GLN A O 1
ATOM 678 N N . ARG A 1 87 ? -12.82 30.375 16.5 1 88.44 87 ARG A N 1
ATOM 679 C CA . ARG A 1 87 ? -13.445 29.172 17.047 1 88.44 87 ARG A CA 1
ATOM 680 C C . ARG A 1 87 ? -14.109 28.344 15.945 1 88.44 87 ARG A C 1
ATOM 682 O O . ARG A 1 87 ? -14.031 27.125 15.961 1 88.44 87 ARG A O 1
ATOM 689 N N . ALA A 1 88 ? -14.758 29.016 15.078 1 90 88 ALA A N 1
ATOM 690 C CA . ALA A 1 88 ? -15.406 28.328 13.961 1 90 88 ALA A CA 1
ATOM 691 C C . ALA A 1 88 ? -14.383 27.578 13.117 1 90 88 ALA A C 1
ATOM 693 O O . ALA A 1 88 ? -14.641 26.453 12.664 1 90 88 ALA A O 1
ATOM 694 N N . THR A 1 89 ? -13.289 28.234 12.945 1 90.75 89 THR A N 1
ATOM 695 C CA . THR A 1 89 ? -12.227 27.609 12.172 1 90.75 89 THR A CA 1
ATOM 696 C C . THR A 1 89 ? -11.695 26.359 12.891 1 90.75 89 THR A C 1
ATOM 698 O O . THR A 1 89 ? -11.484 25.328 12.266 1 90.75 89 THR A O 1
ATOM 701 N N . ALA A 1 90 ? -11.523 26.453 14.164 1 92.62 90 ALA A N 1
ATOM 702 C CA . ALA A 1 90 ? -11.07 25.312 14.961 1 92.62 90 ALA A CA 1
ATOM 703 C C . ALA A 1 90 ? -12.055 24.141 14.852 1 92.62 90 ALA A C 1
ATOM 705 O O . ALA A 1 90 ? -11.641 22.984 14.75 1 92.62 90 ALA A O 1
ATOM 706 N N . GLN A 1 91 ? -13.305 24.469 14.875 1 93.25 91 GLN A N 1
ATOM 707 C CA . GLN A 1 91 ? -14.344 23.453 14.766 1 93.25 91 GLN A CA 1
ATOM 708 C C . GLN A 1 91 ? -14.305 22.766 13.398 1 93.25 91 GLN A C 1
ATOM 710 O O . GLN A 1 91 ? -14.539 21.562 13.289 1 93.25 91 GLN A O 1
ATOM 715 N N . ARG A 1 92 ? -14.023 23.578 12.406 1 94.5 92 ARG A N 1
ATOM 716 C CA . ARG A 1 92 ? -13.922 23 11.062 1 94.5 92 ARG A CA 1
ATOM 717 C C . ARG A 1 92 ? -12.711 22.078 10.961 1 94.5 92 ARG A C 1
ATOM 719 O O . ARG A 1 92 ? -12.758 21.062 10.266 1 94.5 92 ARG A O 1
ATOM 726 N N . PHE A 1 93 ? -11.641 22.406 11.656 1 95.88 93 PHE A N 1
ATOM 727 C CA . PHE A 1 93 ? -10.477 21.531 11.672 1 95.88 93 PHE A CA 1
ATOM 728 C C . PHE A 1 93 ? -10.781 20.234 12.414 1 95.88 93 PHE A C 1
ATOM 730 O O . PHE A 1 93 ? -10.32 19.172 12.016 1 95.88 93 PHE A O 1
ATOM 737 N N . GLN A 1 94 ? -11.523 20.344 13.469 1 95.81 94 GLN A N 1
ATOM 738 C CA . GLN A 1 94 ? -11.945 19.141 14.18 1 95.81 94 GLN A CA 1
ATOM 739 C C . GLN A 1 94 ? -12.797 18.234 13.281 1 95.81 94 GLN A C 1
ATOM 741 O O . GLN A 1 94 ? -12.641 17.016 13.297 1 95.81 94 GLN A O 1
ATOM 746 N N . ALA A 1 95 ? -13.664 18.891 12.562 1 95.81 95 ALA A N 1
ATOM 747 C CA . ALA A 1 95 ? -14.5 18.141 11.633 1 95.81 95 ALA A CA 1
ATOM 748 C C . ALA A 1 95 ? -13.656 17.469 10.555 1 95.81 95 ALA A C 1
ATOM 750 O O . ALA A 1 95 ? -13.93 16.328 10.164 1 95.81 95 ALA A O 1
ATOM 751 N N . LEU A 1 96 ? -12.664 18.219 10.055 1 96.56 96 LEU A N 1
ATOM 752 C CA . LEU A 1 96 ? -11.766 17.641 9.062 1 96.56 96 LEU A CA 1
ATOM 753 C C . LEU A 1 96 ? -11.016 16.438 9.633 1 96.56 96 LEU A C 1
ATOM 755 O O . LEU A 1 96 ? -10.906 15.406 8.969 1 96.56 96 LEU A O 1
ATOM 759 N N . LEU A 1 97 ? -10.5 16.562 10.828 1 96.94 97 LEU A N 1
ATOM 760 C CA . LEU A 1 97 ? -9.828 15.461 11.5 1 96.94 97 LEU A CA 1
ATOM 761 C C . LEU A 1 97 ? -10.75 14.25 11.609 1 96.94 97 LEU A C 1
ATOM 763 O O . LEU A 1 97 ? -10.336 13.125 11.328 1 96.94 97 LEU A O 1
ATOM 767 N N . GLY A 1 98 ? -12 14.469 12.039 1 96.75 98 GLY A N 1
ATOM 768 C CA . GLY A 1 98 ? -12.977 13.398 12.102 1 96.75 98 GLY A CA 1
ATOM 769 C C . GLY A 1 98 ? -13.234 12.75 10.758 1 96.75 98 GLY A C 1
ATOM 770 O O . GLY A 1 98 ? -13.352 11.523 10.664 1 96.75 98 GLY A O 1
ATOM 771 N N . THR A 1 99 ? -13.344 13.578 9.742 1 96.06 99 THR A N 1
ATOM 772 C CA . THR A 1 99 ? -13.562 13.07 8.391 1 96.06 99 THR A CA 1
ATOM 773 C C . THR A 1 99 ? -12.398 12.195 7.949 1 96.06 99 THR A C 1
ATOM 775 O O . THR A 1 99 ? -12.602 11.141 7.34 1 96.06 99 THR A O 1
ATOM 778 N N . LEU A 1 100 ? -11.156 12.609 8.164 1 96.69 100 LEU A N 1
ATOM 779 C CA . LEU A 1 100 ? -9.969 11.836 7.84 1 96.69 100 LEU A CA 1
ATOM 780 C C . LEU A 1 100 ? -10.023 10.461 8.492 1 96.69 100 LEU A C 1
ATOM 782 O O . LEU A 1 100 ? -9.852 9.438 7.82 1 96.69 100 LEU A O 1
ATOM 786 N N . LYS A 1 101 ? -10.367 10.391 9.75 1 94.94 101 LYS A N 1
ATOM 787 C CA . LYS A 1 101 ? -10.375 9.148 10.516 1 94.94 101 LYS A CA 1
ATOM 788 C C . LYS A 1 101 ? -11.5 8.227 10.062 1 94.94 101 LYS A C 1
ATOM 790 O O . LYS A 1 101 ? -11.391 7 10.172 1 94.94 101 LYS A O 1
ATOM 795 N N . ASN A 1 102 ? -12.516 8.812 9.57 1 94.25 102 ASN A N 1
ATOM 796 C CA . ASN A 1 102 ? -13.633 8.016 9.078 1 94.25 102 ASN A CA 1
ATOM 797 C C . ASN A 1 102 ? -13.367 7.48 7.676 1 94.25 102 ASN A C 1
ATOM 799 O O . ASN A 1 102 ? -13.789 6.371 7.344 1 94.25 102 ASN A O 1
ATOM 803 N N . ALA A 1 103 ? -12.711 8.281 6.914 1 89.88 103 ALA A N 1
ATOM 804 C CA . ALA A 1 103 ? -12.57 7.977 5.492 1 89.88 103 ALA A CA 1
ATOM 805 C C . ALA A 1 103 ? -11.328 7.125 5.234 1 89.88 103 ALA A C 1
ATOM 807 O O . ALA A 1 103 ? -11.227 6.453 4.207 1 89.88 103 ALA A O 1
ATOM 808 N N . LEU A 1 104 ? -10.367 7.203 6.145 1 87.69 104 LEU A N 1
ATOM 809 C CA . LEU A 1 104 ? -9.078 6.559 5.895 1 87.69 104 LEU A CA 1
ATOM 810 C C . LEU A 1 104 ? -8.68 5.672 7.066 1 87.69 104 LEU A C 1
ATOM 812 O O . LEU A 1 104 ? -9 5.973 8.219 1 87.69 104 LEU A O 1
ATOM 816 N N . ASP A 1 105 ? -7.977 4.613 6.77 1 83 105 ASP A N 1
ATOM 817 C CA . ASP A 1 105 ? -7.344 3.746 7.758 1 83 105 ASP A CA 1
ATOM 818 C C . ASP A 1 105 ? -5.828 3.914 7.742 1 83 105 ASP A C 1
ATOM 820 O O . ASP A 1 105 ? -5.254 4.359 6.746 1 83 105 ASP A O 1
ATOM 824 N N . GLU A 1 106 ? -5.176 3.66 8.945 1 80.56 106 GLU A N 1
ATOM 825 C CA . GLU A 1 106 ? -3.721 3.646 9.039 1 80.56 106 GLU A CA 1
ATOM 826 C C . GLU A 1 106 ? -3.125 4.98 8.594 1 80.56 106 GLU A C 1
ATOM 828 O O . GLU A 1 106 ? -2.217 5.012 7.762 1 80.56 106 GLU A O 1
ATOM 833 N N . ILE A 1 107 ? -3.666 6.039 9.023 1 89.44 107 ILE A N 1
ATOM 834 C CA . ILE A 1 107 ? -3.289 7.375 8.586 1 89.44 107 ILE A CA 1
ATOM 835 C C . ILE A 1 107 ? -1.925 7.746 9.164 1 89.44 107 ILE A C 1
ATOM 837 O O . ILE A 1 107 ? -1.655 7.492 10.344 1 89.44 107 ILE A O 1
ATOM 841 N N . LYS A 1 108 ? -1.062 8.312 8.289 1 88.75 108 LYS A N 1
ATOM 842 C CA . LYS A 1 108 ? 0.232 8.859 8.695 1 88.75 108 LYS A CA 1
ATOM 843 C C . LYS A 1 108 ? 0.465 10.234 8.078 1 88.75 108 LYS A C 1
ATOM 845 O O . LYS A 1 108 ? 0.015 10.508 6.961 1 88.75 108 LYS A O 1
ATOM 850 N N . VAL A 1 109 ? 1.152 11.078 8.828 1 94.5 109 VAL A N 1
ATOM 851 C CA . VAL A 1 109 ? 1.502 12.414 8.359 1 94.5 109 VAL A CA 1
ATOM 852 C C . VAL A 1 109 ? 2.996 12.477 8.047 1 94.5 109 VAL A C 1
ATOM 854 O O . VAL A 1 109 ? 3.824 12.094 8.875 1 94.5 109 VAL A O 1
ATOM 857 N N . TYR A 1 110 ? 3.311 12.891 6.855 1 92.88 110 TYR A N 1
ATOM 858 C CA . TYR A 1 110 ? 4.703 13.016 6.438 1 92.88 110 TYR A CA 1
ATOM 859 C C . TYR A 1 110 ? 5.062 14.477 6.172 1 92.88 110 TYR A C 1
ATOM 861 O O . TYR A 1 110 ? 4.352 15.18 5.449 1 92.88 110 TYR A O 1
ATOM 869 N N . ARG A 1 111 ? 6.09 14.891 6.816 1 94.56 111 ARG A N 1
ATOM 870 C CA . ARG A 1 111 ? 6.66 16.203 6.582 1 94.56 111 ARG A CA 1
ATOM 871 C C . ARG A 1 111 ? 7.91 16.125 5.711 1 94.56 111 ARG A C 1
ATOM 873 O O . ARG A 1 111 ? 8.852 15.398 6.039 1 94.56 111 ARG A O 1
ATOM 880 N N . VAL A 1 112 ? 7.887 16.797 4.621 1 94.62 112 VAL A N 1
ATOM 881 C CA . VAL A 1 112 ? 9.008 16.781 3.686 1 94.62 112 VAL A CA 1
ATOM 882 C C . VAL A 1 112 ? 9.664 18.156 3.637 1 94.62 112 VAL A C 1
ATOM 884 O O . VAL A 1 112 ? 9.086 19.109 3.115 1 94.62 112 VAL A O 1
ATOM 887 N N . GLY A 1 113 ? 10.797 18.219 4.191 1 92.94 113 GLY A N 1
ATOM 888 C CA . GLY A 1 113 ? 11.508 19.484 4.246 1 92.94 113 GLY A CA 1
ATOM 889 C C . GLY A 1 113 ? 11.828 19.938 5.664 1 92.94 113 GLY A C 1
ATOM 890 O O . GLY A 1 113 ? 11.633 19.172 6.613 1 92.94 113 GLY A O 1
ATOM 891 N N . GLY A 1 114 ? 12.406 21.172 5.719 1 88.62 114 GLY A N 1
ATOM 892 C CA . GLY A 1 114 ? 12.797 21.75 6.996 1 88.62 114 GLY A CA 1
ATOM 893 C C . GLY A 1 114 ? 11.938 22.938 7.402 1 88.62 114 GLY A C 1
ATOM 894 O O . GLY A 1 114 ? 10.758 22.781 7.727 1 88.62 114 GLY A O 1
ATOM 895 N N . VAL A 1 115 ? 12.438 24.219 7.227 1 87.12 115 VAL A N 1
ATOM 896 C CA . VAL A 1 115 ? 11.711 25.438 7.57 1 87.12 115 VAL A CA 1
ATOM 897 C C . VAL A 1 115 ? 10.422 25.516 6.754 1 87.12 115 VAL A C 1
ATOM 899 O O . VAL A 1 115 ? 9.344 25.766 7.305 1 87.12 115 VAL A O 1
ATOM 902 N N . GLU A 1 116 ? 10.648 25.391 5.52 1 90.19 116 GLU A N 1
ATOM 903 C CA . GLU A 1 116 ? 9.5 25.172 4.648 1 90.19 116 GLU A CA 1
ATOM 904 C C . GLU A 1 116 ? 9.328 23.703 4.316 1 90.19 116 GLU A C 1
ATOM 906 O O . GLU A 1 116 ? 10.289 23.031 3.945 1 90.19 116 GLU A O 1
ATOM 911 N N . ALA A 1 117 ? 8.094 23.234 4.543 1 94 117 ALA A N 1
ATOM 912 C CA . ALA A 1 117 ? 7.895 21.812 4.34 1 94 117 ALA A CA 1
ATOM 913 C C . ALA A 1 117 ? 6.551 21.531 3.67 1 94 117 ALA A C 1
ATOM 915 O O . ALA A 1 117 ? 5.566 22.234 3.926 1 94 117 ALA A O 1
ATOM 916 N N . ASP A 1 118 ? 6.559 20.547 2.773 1 95.12 118 ASP A N 1
ATOM 917 C CA . ASP A 1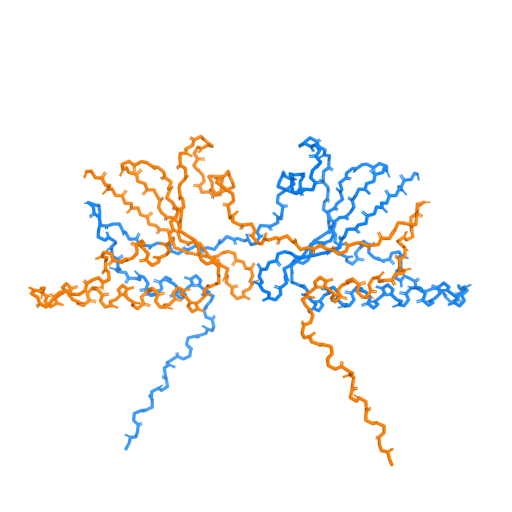 118 ? 5.309 19.938 2.314 1 95.12 118 ASP A CA 1
ATOM 918 C C . ASP A 1 118 ? 4.832 18.859 3.281 1 95.12 118 ASP A C 1
ATOM 920 O O . ASP A 1 118 ? 5.633 18.062 3.779 1 95.12 118 ASP A O 1
ATOM 924 N N . VAL A 1 119 ? 3.551 18.922 3.578 1 95.25 119 VAL A N 1
ATOM 925 C CA . VAL A 1 119 ? 2.98 17.922 4.484 1 95.25 119 VAL A CA 1
ATOM 926 C C . VAL A 1 119 ? 1.98 17.047 3.73 1 95.25 119 VAL A C 1
ATOM 928 O O . VAL A 1 119 ? 1.117 17.562 3.012 1 95.25 119 VAL A O 1
ATOM 931 N N . TYR A 1 120 ? 2.16 15.75 3.857 1 94.5 120 TYR A N 1
ATOM 932 C CA . TYR A 1 120 ? 1.252 14.781 3.262 1 94.5 120 TYR A CA 1
ATOM 933 C C . TYR A 1 120 ? 0.559 13.953 4.34 1 94.5 120 TYR A C 1
ATOM 935 O O . TYR A 1 120 ? 1.217 13.273 5.129 1 94.5 120 TYR A O 1
ATOM 943 N N . ILE A 1 121 ? -0.71 14.062 4.438 1 94.94 121 ILE A N 1
ATOM 944 C CA . ILE A 1 121 ? -1.535 13.172 5.238 1 94.94 121 ILE A CA 1
ATOM 945 C C . ILE A 1 121 ? -2.027 12.008 4.375 1 94.94 121 ILE A C 1
ATOM 947 O O . ILE A 1 121 ? -2.82 12.211 3.451 1 94.94 121 ILE A O 1
ATOM 951 N N . VAL A 1 122 ? -1.562 10.844 4.668 1 89.38 122 VAL A N 1
ATOM 952 C CA . VAL A 1 122 ? -1.799 9.711 3.787 1 89.38 122 VAL A CA 1
ATOM 953 C C . VAL A 1 122 ? -2.463 8.578 4.57 1 89.38 122 VAL A C 1
ATOM 955 O O . VAL A 1 122 ? -2.072 8.289 5.703 1 89.38 122 VAL A O 1
ATOM 958 N N . GLY A 1 123 ? -3.471 7.996 4.035 1 86.56 123 GLY A N 1
ATOM 959 C CA . GLY A 1 123 ? -4.125 6.824 4.594 1 86.56 123 GLY A CA 1
ATOM 960 C C . GLY A 1 123 ? -4.711 5.906 3.537 1 86.56 123 GLY A C 1
ATOM 961 O O . GLY A 1 123 ? -4.652 6.211 2.342 1 86.56 123 GLY A O 1
ATOM 962 N N . LEU A 1 124 ? -5.176 4.836 3.99 1 80.56 124 LEU A N 1
ATOM 963 C CA . LEU A 1 124 ? -5.832 3.865 3.123 1 80.56 124 LEU A CA 1
ATOM 964 C C . LEU A 1 124 ? -7.328 4.141 3.035 1 80.56 124 LEU A C 1
ATOM 966 O O . LEU A 1 124 ? -8.008 4.254 4.059 1 80.56 124 LEU A O 1
ATOM 970 N N . ASN A 1 125 ? -7.762 4.27 1.837 1 82 125 ASN A N 1
ATOM 971 C CA . ASN A 1 125 ? -9.195 4.453 1.671 1 82 125 ASN A CA 1
ATOM 972 C C . ASN A 1 125 ? -9.93 3.113 1.624 1 82 125 ASN A C 1
ATOM 974 O O . ASN A 1 125 ? -9.312 2.057 1.764 1 82 125 ASN A O 1
ATOM 978 N N . GLN A 1 126 ? -11.211 3.17 1.396 1 73.75 126 GLN A N 1
ATOM 979 C CA . GLN A 1 126 ? -12.039 1.97 1.444 1 73.75 126 GLN A CA 1
ATOM 980 C C . GLN A 1 126 ? -11.734 1.04 0.274 1 73.75 126 GLN A C 1
ATOM 982 O O . GLN A 1 126 ? -12.023 -0.156 0.332 1 73.75 126 GLN A O 1
ATOM 987 N N . GLU A 1 127 ? -11.133 1.605 -0.739 1 68.12 127 GLU A N 1
ATOM 988 C CA . GLU A 1 127 ? -10.781 0.809 -1.911 1 68.12 127 GLU A CA 1
ATOM 989 C C . GLU A 1 127 ? -9.406 0.167 -1.752 1 68.12 127 GLU A C 1
ATOM 991 O O . GLU A 1 127 ? -8.945 -0.551 -2.641 1 68.12 127 GLU A O 1
ATOM 996 N N . GLY A 1 128 ? -8.805 0.463 -0.705 1 69.75 128 GLY A N 1
ATOM 997 C CA . GLY A 1 128 ? -7.484 -0.096 -0.459 1 69.75 128 GLY A CA 1
ATOM 998 C C . GLY A 1 128 ? -6.371 0.682 -1.137 1 69.75 128 GLY A C 1
ATOM 999 O O . GLY A 1 128 ? -5.262 0.169 -1.309 1 69.75 128 GLY A O 1
ATOM 1000 N N . THR A 1 129 ? -6.707 1.847 -1.625 1 73.5 129 THR A N 1
ATOM 1001 C CA . THR A 1 129 ? -5.723 2.729 -2.24 1 73.5 129 THR A CA 1
ATOM 1002 C C . THR A 1 129 ? -5.395 3.898 -1.316 1 73.5 129 THR A C 1
ATOM 1004 O O . THR A 1 129 ? -6.164 4.211 -0.406 1 73.5 129 THR A O 1
ATOM 1007 N N . LEU A 1 130 ? -4.211 4.438 -1.576 1 79.44 130 LEU A N 1
ATOM 1008 C CA . LEU A 1 130 ? -3.781 5.551 -0.738 1 79.44 130 LEU A CA 1
ATOM 1009 C C . LEU A 1 130 ? -4.48 6.84 -1.149 1 79.44 130 LEU A C 1
ATOM 1011 O O . LEU A 1 130 ? -4.617 7.125 -2.342 1 79.44 130 LEU A O 1
ATOM 1015 N N . SER A 1 131 ? -5.027 7.453 -0.239 1 86.31 131 SER A N 1
ATOM 1016 C CA . SER A 1 131 ? -5.598 8.789 -0.385 1 86.31 131 SER A CA 1
ATOM 1017 C C . SER A 1 131 ? -5.148 9.711 0.744 1 86.31 131 SER A C 1
ATOM 1019 O O . SER A 1 131 ? -4.656 9.242 1.773 1 86.31 131 SER A O 1
ATOM 1021 N N . GLY A 1 132 ? -5.297 10.961 0.488 1 92.31 132 GLY A N 1
ATOM 1022 C CA . GLY A 1 132 ? -4.875 11.867 1.543 1 92.31 132 GLY A CA 1
ATOM 1023 C C . GLY A 1 132 ? -5.02 13.328 1.166 1 92.31 132 GLY A C 1
ATOM 1024 O O . GLY A 1 132 ? -5.742 13.664 0.226 1 92.31 132 GLY A O 1
ATOM 1025 N N . LEU A 1 133 ? -4.453 14.172 1.984 1 96.19 133 LEU A N 1
ATOM 1026 C CA . LEU A 1 133 ? -4.379 15.625 1.805 1 96.19 133 LEU A CA 1
ATOM 1027 C C . LEU A 1 133 ? -2.932 16.094 1.794 1 96.19 133 LEU A C 1
ATOM 1029 O O . LEU A 1 133 ? -2.096 15.562 2.527 1 96.19 133 LEU A O 1
ATOM 1033 N N . LYS A 1 134 ? -2.727 17.031 0.978 1 95.5 134 LYS A N 1
ATOM 1034 C CA . LYS A 1 134 ? -1.44 17.719 0.932 1 95.5 134 LYS A CA 1
ATOM 1035 C C . LYS A 1 134 ? -1.588 19.188 1.335 1 95.5 134 LYS A C 1
ATOM 1037 O O . LYS A 1 134 ? 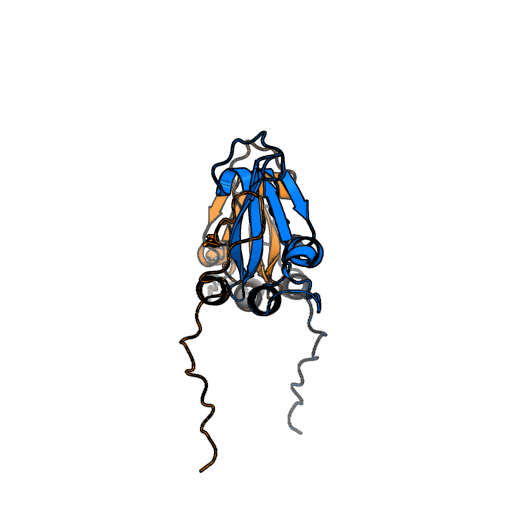-2.578 19.828 0.987 1 95.5 134 LYS A O 1
ATOM 1042 N N . THR A 1 135 ? -0.673 19.672 2.102 1 95.25 135 THR A N 1
ATOM 1043 C CA . THR A 1 135 ? -0.568 21.094 2.412 1 95.25 135 THR A CA 1
ATOM 1044 C C . THR A 1 135 ? 0.892 21.5 2.592 1 95.25 135 THR A C 1
ATOM 1046 O O . THR A 1 135 ? 1.799 20.719 2.344 1 95.25 135 THR A O 1
ATOM 1049 N N . ARG A 1 136 ? 1.093 22.844 2.863 1 93.62 136 ARG A N 1
ATOM 1050 C CA . ARG A 1 136 ? 2.43 23.391 3.09 1 93.62 136 ARG A CA 1
ATOM 1051 C C . ARG A 1 136 ? 2.492 24.172 4.398 1 93.62 136 ARG A C 1
ATOM 1053 O O . ARG A 1 136 ? 1.53 24.844 4.77 1 93.62 136 ARG A O 1
ATOM 1060 N N . ILE A 1 137 ? 3.662 24 5 1 91.25 137 ILE A N 1
ATOM 1061 C CA . ILE A 1 137 ? 3.838 24.75 6.242 1 91.25 137 ILE A CA 1
ATOM 1062 C C . ILE A 1 137 ? 5.184 25.469 6.223 1 91.25 137 ILE A C 1
ATOM 1064 O O . ILE A 1 137 ? 6.113 25.047 5.531 1 91.25 137 ILE A O 1
ATOM 1068 N N . VAL A 1 138 ? 5.172 26.609 6.816 1 89 138 VAL A N 1
ATOM 1069 C CA . VAL A 1 138 ? 6.406 27.359 7.043 1 89 138 VAL A CA 1
ATOM 1070 C C . VAL A 1 138 ? 6.602 27.594 8.539 1 89 138 VAL A C 1
ATOM 1072 O O . VAL A 1 138 ? 5.73 28.156 9.203 1 89 138 VAL A O 1
ATOM 1075 N N . GLU A 1 139 ? 7.629 26.922 9.078 1 79.12 139 GLU A N 1
ATOM 1076 C CA . GLU A 1 139 ? 7.93 27.109 10.492 1 79.12 139 GLU A CA 1
ATOM 1077 C C . GLU A 1 139 ? 9.234 27.875 10.672 1 79.12 139 GLU A C 1
ATOM 1079 O O . GLU A 1 139 ? 10.312 27.359 10.383 1 79.12 139 GLU A O 1
ATOM 1084 N N . THR A 1 140 ? 9.094 29.219 10.688 1 72.06 140 THR A N 1
ATOM 1085 C CA . THR A 1 140 ? 10.281 30.031 10.898 1 72.06 140 THR A CA 1
ATOM 1086 C C . THR A 1 140 ? 10.516 30.266 12.391 1 72.06 140 THR A C 1
ATOM 1088 O O . THR A 1 140 ? 9.578 30.219 13.188 1 72.06 140 THR A O 1
ATOM 1091 N N . MET B 1 1 ? -44.812 17.844 10.578 1 33.22 1 MET B N 1
ATOM 1092 C CA . MET B 1 1 ? -43.969 17.812 9.398 1 33.22 1 MET B CA 1
ATOM 1093 C C . MET B 1 1 ? -42.5 17.578 9.789 1 33.22 1 MET B C 1
ATOM 1095 O O . MET B 1 1 ? -41.938 18.391 10.508 1 33.22 1 MET B O 1
ATOM 1099 N N . GLU B 1 2 ? -42.031 16.375 10.008 1 43.28 2 GLU B N 1
ATOM 1100 C CA . GLU B 1 2 ? -40.719 16.016 10.539 1 43.28 2 GLU B CA 1
ATOM 1101 C C . GLU B 1 2 ? -39.625 16.359 9.539 1 43.28 2 GLU B C 1
ATOM 1103 O O . GLU B 1 2 ? -39.781 16.141 8.336 1 43.28 2 GLU B O 1
ATOM 1108 N N . PRO B 1 3 ? -38.844 17.359 9.828 1 42.03 3 PRO B N 1
ATOM 1109 C CA . PRO B 1 3 ? -37.844 17.766 8.844 1 42.03 3 PRO B CA 1
ATOM 1110 C C . PRO B 1 3 ? -37.062 16.578 8.266 1 42.03 3 PRO B C 1
ATOM 1112 O O . PRO B 1 3 ? -36.781 15.617 8.984 1 42.03 3 PRO B O 1
ATOM 1115 N N . ASP B 1 4 ? -37.375 16.156 6.977 1 39.78 4 ASP B N 1
ATOM 1116 C CA . ASP B 1 4 ? -36.656 15.125 6.23 1 39.78 4 ASP B CA 1
ATOM 1117 C C . ASP B 1 4 ? -35.156 15.414 6.164 1 39.78 4 ASP B C 1
ATOM 1119 O O . ASP B 1 4 ? -34.75 16.438 5.602 1 39.78 4 ASP B O 1
ATOM 1123 N N . PHE B 1 5 ? -34.469 15.266 7.188 1 40.06 5 PHE B N 1
ATOM 1124 C CA . PHE B 1 5 ? -33 15.328 7.289 1 40.06 5 PHE B CA 1
ATOM 1125 C C . PHE B 1 5 ? -32.344 14.391 6.281 1 40.06 5 PHE B C 1
ATOM 1127 O O . PHE B 1 5 ? -31.609 13.492 6.66 1 40.06 5 PHE B O 1
ATOM 1134 N N . SER B 1 6 ? -33.094 14.094 5.223 1 40.91 6 SER B N 1
ATOM 1135 C CA . SER B 1 6 ? -32.438 13.289 4.195 1 40.91 6 SER B CA 1
ATOM 1136 C C . SER B 1 6 ? -31.125 13.938 3.748 1 40.91 6 SER B C 1
ATOM 1138 O O . SER B 1 6 ? -31.125 15.047 3.197 1 40.91 6 SER B O 1
ATOM 1140 N N . GLN B 1 7 ? -30.094 13.922 4.504 1 43.03 7 GLN B N 1
ATOM 1141 C CA . GLN B 1 7 ? -28.828 14.484 4.055 1 43.03 7 GLN B CA 1
ATOM 1142 C C . GLN B 1 7 ? -28.547 14.117 2.598 1 43.03 7 GLN B C 1
ATOM 1144 O O . GLN B 1 7 ? -28.859 13.008 2.158 1 43.03 7 GLN B O 1
ATOM 1149 N N . PRO B 1 8 ? -28.594 14.953 1.642 1 45.19 8 PRO B N 1
ATOM 1150 C CA . PRO B 1 8 ? -28.344 14.578 0.249 1 45.19 8 PRO B CA 1
ATOM 1151 C C . PRO B 1 8 ? -27.312 13.469 0.117 1 45.19 8 PRO B C 1
ATOM 1153 O O . PRO B 1 8 ? -26.328 13.445 0.868 1 45.19 8 PRO B O 1
ATOM 1156 N N . THR B 1 9 ? -27.656 12.273 -0.013 1 46.44 9 THR B N 1
ATOM 1157 C CA . THR B 1 9 ? -26.812 11.109 -0.286 1 46.44 9 THR B CA 1
ATOM 1158 C C . THR B 1 9 ? -25.781 11.438 -1.351 1 46.44 9 THR B C 1
ATOM 1160 O O . THR B 1 9 ? -26.125 11.703 -2.504 1 46.44 9 THR B O 1
ATOM 1163 N N . PHE B 1 10 ? -24.953 12.383 -1.223 1 46.75 10 PHE B N 1
ATOM 1164 C CA . PHE B 1 10 ? -23.906 12.602 -2.215 1 46.75 10 PHE B CA 1
ATOM 1165 C C . PHE B 1 10 ? -23.344 11.273 -2.721 1 46.75 10 PHE B C 1
ATOM 1167 O O . PHE B 1 10 ? -23.266 10.297 -1.967 1 46.75 10 PHE B O 1
ATOM 1174 N N . PRO B 1 11 ? -23.516 10.945 -3.941 1 50.62 11 PRO B N 1
ATOM 1175 C CA . PRO B 1 11 ? -22.938 9.711 -4.477 1 50.62 11 PRO B CA 1
ATOM 1176 C C . PRO B 1 11 ? -21.672 9.281 -3.74 1 50.62 11 PRO B C 1
ATOM 1178 O O . PRO B 1 11 ? -21 10.117 -3.131 1 50.62 11 PRO B O 1
ATOM 1181 N N . PRO B 1 12 ? -21.609 8.062 -3.355 1 56.97 12 PRO B N 1
ATOM 1182 C CA . PRO B 1 12 ? -20.438 7.582 -2.621 1 56.97 12 PRO B CA 1
ATOM 1183 C C . PRO B 1 12 ? -19.156 8.258 -3.068 1 56.97 12 PRO B C 1
ATOM 1185 O O . PRO B 1 12 ? -18.812 8.242 -4.258 1 56.97 12 PRO B O 1
ATOM 1188 N N . GLN B 1 13 ? -18.859 9.453 -2.719 1 69 13 GLN B N 1
ATOM 1189 C CA . GLN B 1 13 ? -17.672 10.195 -3.119 1 69 13 GLN B CA 1
ATOM 1190 C C . GLN B 1 13 ? -16.406 9.539 -2.57 1 69 13 GLN B C 1
ATOM 1192 O O . GLN B 1 13 ? -16.422 8.969 -1.477 1 69 13 GLN B O 1
ATOM 1197 N N . GLY B 1 14 ? -15.57 9.062 -3.463 1 79.69 14 GLY B N 1
ATOM 1198 C CA . GLY B 1 14 ? -14.281 8.539 -3.039 1 79.69 14 GLY B CA 1
ATOM 1199 C C . GLY B 1 14 ? -13.648 9.344 -1.92 1 79.69 14 GLY B C 1
ATOM 1200 O O . GLY B 1 14 ? -14.047 10.477 -1.662 1 79.69 14 GLY B O 1
ATOM 1201 N N . ALA B 1 15 ? -12.938 8.758 -1.154 1 87.94 15 ALA B N 1
ATOM 1202 C CA . ALA B 1 15 ? -12.281 9.367 0.002 1 87.94 15 ALA B CA 1
ATOM 1203 C C . ALA B 1 15 ? -11.68 10.719 -0.355 1 87.94 15 ALA B C 1
ATOM 1205 O O . ALA B 1 15 ? -11.82 11.688 0.4 1 87.94 15 ALA B O 1
ATOM 1206 N N . ALA B 1 16 ? -11.102 10.844 -1.514 1 89.94 16 ALA B N 1
ATOM 1207 C CA . ALA B 1 16 ? -10.461 12.094 -1.914 1 89.94 16 ALA B CA 1
ATOM 1208 C C . ALA B 1 16 ? -11.492 13.211 -2.062 1 89.94 16 ALA B C 1
ATOM 1210 O O . ALA B 1 16 ? -11.25 14.344 -1.64 1 89.94 16 ALA B O 1
ATOM 1211 N N . ALA B 1 17 ? -12.578 12.922 -2.67 1 89.56 17 ALA B N 1
ATOM 1212 C CA . ALA B 1 17 ? -13.633 13.922 -2.842 1 89.56 17 ALA B CA 1
ATOM 1213 C C . ALA B 1 17 ? -14.195 14.359 -1.494 1 89.56 17 ALA B C 1
ATOM 1215 O O . ALA B 1 17 ? -14.484 15.547 -1.291 1 89.56 17 ALA B O 1
ATOM 1216 N N . GLU B 1 18 ? -14.422 13.391 -0.642 1 92.25 18 GLU B N 1
ATOM 1217 C CA . GLU B 1 18 ? -14.898 13.695 0.703 1 92.25 18 GLU B CA 1
ATOM 1218 C C . GLU B 1 18 ? -13.922 14.602 1.446 1 92.25 18 GLU B C 1
ATOM 1220 O O . GLU B 1 18 ? -14.328 15.562 2.098 1 92.25 18 GLU B O 1
ATOM 1225 N N . LEU B 1 19 ? -12.672 14.266 1.324 1 95.12 19 LEU B N 1
ATOM 1226 C CA . LEU B 1 19 ? -11.641 15.055 1.993 1 95.12 19 LEU B CA 1
ATOM 1227 C C . LEU B 1 19 ? -11.555 16.453 1.401 1 95.12 19 LEU B C 1
ATOM 1229 O O . LEU B 1 19 ? -11.375 17.438 2.133 1 95.12 19 LEU B O 1
ATOM 1233 N N . GLU B 1 20 ? -11.672 16.578 0.094 1 93.25 20 GLU B N 1
ATOM 1234 C CA . GLU B 1 20 ? -11.648 17.875 -0.575 1 93.25 20 GLU B CA 1
ATOM 1235 C C . GLU B 1 20 ? -12.781 18.766 -0.071 1 93.25 20 GLU B C 1
ATOM 1237 O O . GLU B 1 20 ? -12.562 19.953 0.196 1 93.25 20 GLU B O 1
ATOM 1242 N N . ARG B 1 21 ? -13.938 18.219 0.051 1 93.88 21 ARG B N 1
ATOM 1243 C CA . ARG B 1 21 ? -15.086 18.969 0.532 1 93.88 21 ARG B CA 1
ATOM 1244 C C . ARG B 1 21 ? -14.891 19.406 1.981 1 93.88 21 ARG B C 1
ATOM 1246 O O . ARG B 1 21 ? -15.164 20.547 2.336 1 93.88 21 ARG B O 1
ATOM 1253 N N . ALA B 1 22 ? -14.422 18.453 2.773 1 94.56 22 ALA B N 1
ATOM 1254 C CA . ALA B 1 22 ? -14.242 18.734 4.195 1 94.56 22 ALA B CA 1
ATOM 1255 C C . ALA B 1 22 ? -13.164 19.797 4.41 1 94.56 22 ALA B C 1
ATOM 1257 O O . ALA B 1 22 ? -13.242 20.578 5.352 1 94.56 22 ALA B O 1
ATOM 1258 N N . ALA B 1 23 ? -12.133 19.797 3.58 1 95.44 23 ALA B N 1
ATOM 1259 C CA . ALA B 1 23 ? -10.992 20.688 3.762 1 95.44 23 ALA B CA 1
ATOM 1260 C C . ALA B 1 23 ? -11.203 22.016 3.021 1 95.44 23 ALA B C 1
ATOM 1262 O O . ALA B 1 23 ? -10.398 22.938 3.143 1 95.44 23 ALA B O 1
ATOM 1263 N N . HIS B 1 24 ? -12.281 22.109 2.25 1 94.19 24 HIS B N 1
ATOM 1264 C CA . HIS B 1 24 ? -12.508 23.266 1.406 1 94.19 24 HIS B CA 1
ATOM 1265 C C . HIS B 1 24 ? -12.492 24.562 2.227 1 94.19 24 HIS B C 1
ATOM 1267 O O . HIS B 1 24 ? -13.219 24.672 3.221 1 94.19 24 HIS B O 1
ATOM 1273 N N . GLY B 1 25 ? -11.633 25.484 1.774 1 92.94 25 GLY B N 1
ATOM 1274 C CA . GLY B 1 25 ? -11.578 26.797 2.4 1 92.94 25 GLY B CA 1
ATOM 1275 C C . GLY B 1 25 ? -10.719 26.812 3.65 1 92.94 25 GLY B C 1
ATOM 1276 O O . GLY B 1 25 ? -10.469 27.891 4.215 1 92.94 25 GLY B O 1
ATOM 1277 N N . LEU B 1 26 ? -10.344 25.688 4.152 1 93.81 26 LEU B N 1
ATOM 1278 C CA . LEU B 1 26 ? -9.484 25.625 5.332 1 93.81 26 LEU B CA 1
ATOM 1279 C C . LEU B 1 26 ? -8.039 25.922 4.957 1 93.81 26 LEU B C 1
ATOM 1281 O O . LEU B 1 26 ? -7.547 25.453 3.93 1 93.81 26 LEU B O 1
ATOM 1285 N N . LEU B 1 27 ? -7.426 26.844 5.688 1 93.31 27 LEU B N 1
ATOM 1286 C CA . LEU B 1 27 ? -6.004 27.156 5.59 1 93.31 27 LEU B CA 1
ATOM 1287 C C . LEU B 1 27 ? -5.27 26.734 6.855 1 93.31 27 LEU B C 1
ATOM 1289 O O . LEU B 1 27 ? -5.68 27.094 7.965 1 93.31 27 LEU B O 1
ATOM 1293 N N . PHE B 1 28 ? -4.266 25.938 6.656 1 90.69 28 PHE B N 1
ATOM 1294 C CA . PHE B 1 28 ? -3.539 25.5 7.844 1 90.69 28 PHE B CA 1
ATOM 1295 C C . PHE B 1 28 ? -2.783 26.672 8.469 1 90.69 28 PHE B C 1
ATOM 1297 O O . PHE B 1 28 ? -2.059 27.391 7.777 1 90.69 28 PHE B O 1
ATOM 1304 N N . PRO B 1 29 ? -3.031 26.781 9.812 1 85.69 29 PRO B N 1
ATOM 1305 C CA . PRO B 1 29 ? -2.467 27.969 10.453 1 85.69 29 PRO B CA 1
ATOM 1306 C C . PRO B 1 29 ? -0.958 27.875 10.656 1 85.69 29 PRO B C 1
ATOM 1308 O O . PRO B 1 29 ? -0.505 27.406 11.703 1 85.69 29 PRO B O 1
ATOM 1311 N N . SER B 1 30 ? -0.28 28.125 9.641 1 81.38 30 SER B N 1
ATOM 1312 C CA . SER B 1 30 ? 1.169 28.297 9.672 1 81.38 30 SER B CA 1
ATOM 1313 C C . SER B 1 30 ? 1.571 29.688 9.172 1 81.38 30 SER B C 1
ATOM 1315 O O . SER B 1 30 ? 0.734 30.578 9.086 1 81.38 30 SER B O 1
ATOM 1317 N N . GLU B 1 31 ? 2.859 30.047 9.109 1 79.19 31 GLU B N 1
ATOM 1318 C CA . GLU B 1 31 ? 3.293 31.359 8.641 1 79.19 31 GLU B CA 1
ATOM 1319 C C . GLU B 1 31 ? 2.764 31.641 7.242 1 79.19 31 GLU B C 1
ATOM 1321 O O . GLU B 1 31 ? 2.455 32.781 6.914 1 79.19 31 GLU B O 1
ATOM 1326 N N . THR B 1 32 ? 2.316 30.609 6.371 1 80.81 32 THR B N 1
ATOM 1327 C CA . THR B 1 32 ? 1.933 30.797 4.977 1 80.81 32 THR B CA 1
ATOM 1328 C C . THR B 1 32 ? 0.439 30.547 4.789 1 80.81 32 THR B C 1
ATOM 1330 O O . THR B 1 32 ? -0.138 30.938 3.771 1 80.81 32 THR B O 1
ATOM 1333 N N . ASP B 1 33 ? -0.324 30.109 5.836 1 87.38 33 ASP B N 1
ATOM 1334 C CA . ASP B 1 33 ? -1.742 29.781 5.703 1 87.38 33 ASP B CA 1
ATOM 1335 C C . ASP B 1 33 ? -2.02 29.047 4.398 1 87.38 33 ASP B C 1
ATOM 1337 O O . ASP B 1 33 ? -2.84 29.484 3.59 1 87.38 33 ASP B O 1
ATOM 1341 N N . ALA B 1 34 ? -1.501 27.891 4.062 1 91.38 34 ALA B N 1
ATOM 1342 C CA . ALA B 1 34 ? -1.631 27.125 2.832 1 91.38 34 ALA B CA 1
ATOM 1343 C C . ALA B 1 34 ? -2.898 26.266 2.85 1 91.38 34 ALA B C 1
ATOM 1345 O O . ALA B 1 34 ? -3.271 25.719 3.891 1 91.38 34 ALA B O 1
ATOM 1346 N N . PRO B 1 35 ? -3.514 26.172 1.674 1 94.44 35 PRO B N 1
ATOM 1347 C CA . PRO B 1 35 ? -4.711 25.328 1.576 1 94.44 35 PRO B CA 1
ATOM 1348 C C . PRO B 1 35 ? -4.379 23.844 1.508 1 94.44 35 PRO B C 1
ATOM 1350 O O . PRO B 1 35 ? -3.211 23.469 1.384 1 94.44 35 PRO B O 1
ATOM 1353 N N . PHE B 1 36 ? -5.406 23.062 1.646 1 95.06 36 PHE B N 1
ATOM 1354 C CA . PHE B 1 36 ? -5.289 21.609 1.464 1 95.06 36 PHE B CA 1
ATOM 1355 C C . PHE B 1 36 ? -5.68 21.219 0.045 1 95.06 36 PHE B C 1
ATOM 1357 O O . PHE B 1 36 ? -6.59 21.797 -0.543 1 95.06 36 PHE B O 1
ATOM 1364 N N . GLU B 1 37 ? -5.012 20.234 -0.461 1 94.38 37 GLU B N 1
ATOM 1365 C CA . GLU B 1 37 ? -5.344 19.578 -1.726 1 94.38 37 GLU B CA 1
ATOM 1366 C C . GLU B 1 37 ? -5.477 18.078 -1.55 1 94.38 37 GLU B C 1
ATOM 1368 O O . GLU B 1 37 ? -4.559 17.422 -1.048 1 94.38 37 GLU B O 1
ATOM 1373 N N . ALA B 1 38 ? -6.562 17.625 -1.926 1 94.44 38 ALA B N 1
ATOM 1374 C CA . ALA B 1 38 ? -6.77 16.188 -1.833 1 94.44 38 ALA B CA 1
ATOM 1375 C C . ALA B 1 38 ? -6.066 15.453 -2.973 1 94.44 38 ALA B C 1
ATOM 1377 O O . ALA B 1 38 ? -5.898 16.016 -4.062 1 94.44 38 ALA B O 1
ATOM 1378 N N . PHE B 1 39 ? -5.633 14.234 -2.711 1 88.81 39 PHE B N 1
ATOM 1379 C CA . PHE B 1 39 ? -5 13.422 -3.74 1 88.81 39 PHE B CA 1
ATOM 1380 C C . PHE B 1 39 ? -5.383 11.953 -3.582 1 88.81 39 PHE B C 1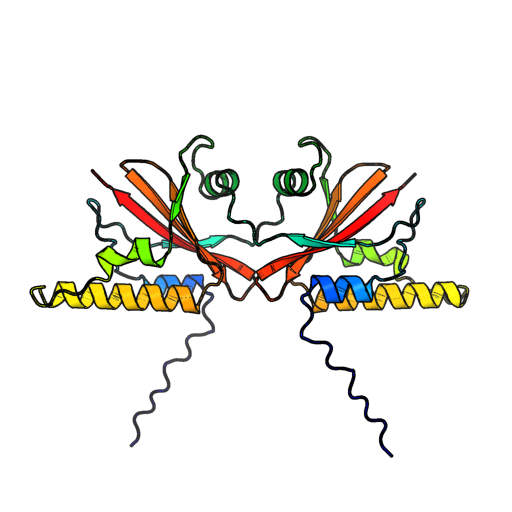
ATOM 1382 O O . PHE B 1 39 ? -5.906 11.555 -2.541 1 88.81 39 PHE B O 1
ATOM 1389 N N . GLU B 1 40 ? -5.215 11.242 -4.578 1 82.75 40 GLU B N 1
ATOM 1390 C CA . GLU B 1 40 ? -5.301 9.789 -4.617 1 82.75 40 GLU B CA 1
ATOM 1391 C C . GLU B 1 40 ? -4.105 9.18 -5.344 1 82.75 40 GLU B C 1
ATOM 1393 O O . GLU B 1 40 ? -3.754 9.617 -6.445 1 82.75 40 GLU B O 1
ATOM 1398 N N . TRP B 1 41 ? -3.428 8.422 -4.594 1 73.62 41 TRP B N 1
ATOM 1399 C CA . TRP B 1 41 ? -2.326 7.703 -5.223 1 73.62 41 TRP B CA 1
ATOM 1400 C C . TRP B 1 41 ? -2.738 6.281 -5.582 1 73.62 41 TRP B C 1
ATOM 1402 O O . TRP B 1 41 ? -3.393 5.598 -4.789 1 73.62 41 TRP B O 1
ATOM 1412 N N . PRO B 1 42 ? -2.732 5.984 -6.727 1 56.28 42 PRO B N 1
ATOM 1413 C CA . PRO B 1 42 ? -3.043 4.598 -7.086 1 56.28 42 PRO B CA 1
ATOM 1414 C C . PRO B 1 42 ? -2.273 3.584 -6.246 1 56.28 42 PRO B C 1
ATOM 1416 O O . PRO B 1 42 ? -1.166 3.873 -5.785 1 56.28 42 PRO B O 1
ATOM 1419 N N . VAL B 1 43 ? -2.955 2.73 -5.531 1 52.81 43 VAL B N 1
ATOM 1420 C CA . VAL B 1 43 ? -2.299 1.624 -4.844 1 52.81 43 VAL B CA 1
ATOM 1421 C C . VAL B 1 43 ? -1.099 1.147 -5.656 1 52.81 43 VAL B C 1
ATOM 1423 O O . VAL B 1 43 ? -1.214 0.906 -6.863 1 52.81 43 VAL B O 1
ATOM 1426 N N . PHE B 1 44 ? -0.062 1.664 -5.273 1 48.81 44 PHE B N 1
ATOM 1427 C CA . PHE B 1 44 ? 1.179 1.32 -5.957 1 48.81 44 PHE B CA 1
ATOM 1428 C C . PHE B 1 44 ? 1.197 -0.156 -6.336 1 48.81 44 PHE B C 1
ATOM 1430 O O . PHE B 1 44 ? 0.788 -1.01 -5.547 1 48.81 44 PHE B O 1
ATOM 1437 N N . GLU B 1 45 ? 0.931 -0.468 -7.535 1 55.06 45 GLU B N 1
ATOM 1438 C CA . GLU B 1 45 ? 1.692 -1.604 -8.047 1 55.06 45 GLU B CA 1
ATOM 1439 C C . GLU B 1 45 ? 3.057 -1.703 -7.371 1 55.06 45 GLU B C 1
ATOM 1441 O O . GLU B 1 45 ? 3.764 -0.702 -7.234 1 55.06 45 GLU B O 1
ATOM 1446 N N . LEU B 1 46 ? 3.092 -2.656 -6.406 1 64.62 46 LEU B N 1
ATOM 1447 C CA . LEU B 1 46 ? 4.434 -2.842 -5.867 1 64.62 46 LEU B CA 1
ATOM 1448 C C . LEU B 1 46 ? 5.492 -2.551 -6.93 1 64.62 46 LEU B C 1
ATOM 1450 O O . LEU B 1 46 ? 5.434 -3.096 -8.031 1 64.62 46 LEU B O 1
ATOM 1454 N N . ASN B 1 47 ? 6.094 -1.373 -6.879 1 68.25 47 ASN B N 1
ATOM 1455 C CA . ASN B 1 47 ? 7.23 -1.125 -7.758 1 68.25 47 ASN B CA 1
ATOM 1456 C C . ASN B 1 47 ? 8.289 -2.215 -7.625 1 68.25 47 ASN B C 1
ATOM 1458 O O . ASN B 1 47 ? 8.539 -2.717 -6.527 1 68.25 47 ASN B O 1
ATOM 1462 N N . PRO B 1 48 ? 8.781 -2.666 -8.797 1 76.12 48 PRO B N 1
ATOM 1463 C CA . PRO B 1 48 ? 9.797 -3.725 -8.789 1 76.12 48 PRO B CA 1
ATOM 1464 C C . PRO B 1 48 ? 10.883 -3.486 -7.75 1 76.12 48 PRO B C 1
ATOM 1466 O O . PRO B 1 48 ? 11.336 -4.434 -7.098 1 76.12 48 PRO B O 1
ATOM 1469 N N . GLU B 1 49 ? 11.242 -2.203 -7.641 1 74.88 49 GLU B N 1
ATOM 1470 C CA . GLU B 1 49 ? 12.297 -1.905 -6.676 1 74.88 49 GLU B CA 1
ATOM 1471 C C . GLU B 1 49 ? 11.844 -2.207 -5.25 1 74.88 49 GLU B C 1
ATOM 1473 O O . GLU B 1 49 ? 12.602 -2.756 -4.453 1 74.88 49 GLU B O 1
ATOM 1478 N N . GLN B 1 50 ? 10.688 -1.865 -4.953 1 71.25 50 GLN B N 1
ATOM 1479 C CA . GLN B 1 50 ? 10.133 -2.117 -3.625 1 71.25 50 GLN B CA 1
ATOM 1480 C C . GLN B 1 50 ? 9.945 -3.613 -3.385 1 71.25 50 GLN B C 1
ATOM 1482 O O . GLN B 1 50 ? 10.188 -4.105 -2.283 1 71.25 50 GLN B O 1
ATOM 1487 N N . LEU B 1 51 ? 9.477 -4.277 -4.371 1 82.12 51 LEU B N 1
ATOM 1488 C CA . LEU B 1 51 ? 9.297 -5.723 -4.262 1 82.12 51 LEU B CA 1
ATOM 1489 C C . LEU B 1 51 ? 10.625 -6.406 -3.951 1 82.12 51 LEU B C 1
ATOM 1491 O O . LEU B 1 51 ? 10.695 -7.258 -3.059 1 82.12 51 LEU B O 1
ATOM 1495 N N . LEU B 1 52 ? 11.633 -6.004 -4.73 1 86.62 52 LEU B N 1
ATOM 1496 C CA . LEU B 1 52 ? 12.945 -6.609 -4.543 1 86.62 52 LEU B CA 1
ATOM 1497 C C . LEU B 1 52 ? 13.484 -6.328 -3.145 1 86.62 52 LEU B C 1
ATOM 1499 O O . LEU B 1 52 ? 14.047 -7.215 -2.5 1 86.62 52 LEU B O 1
ATOM 1503 N N . GLU B 1 53 ? 13.266 -5.207 -2.641 1 76.19 53 GLU B N 1
ATOM 1504 C CA . GLU B 1 53 ? 13.711 -4.836 -1.3 1 76.19 53 GLU B CA 1
ATOM 1505 C C . GLU B 1 53 ? 12.945 -5.613 -0.232 1 76.19 53 GLU B C 1
ATOM 1507 O O . GLU B 1 53 ? 13.555 -6.168 0.691 1 76.19 53 GLU B O 1
ATOM 1512 N N . ASN B 1 54 ? 11.625 -5.73 -0.446 1 75.19 54 ASN B N 1
ATOM 1513 C CA . ASN B 1 54 ? 10.766 -6.398 0.525 1 75.19 54 ASN B CA 1
ATOM 1514 C C . ASN B 1 54 ? 11.078 -7.891 0.616 1 75.19 54 ASN B C 1
ATOM 1516 O O . ASN B 1 54 ? 10.883 -8.508 1.666 1 75.19 54 ASN B O 1
ATOM 1520 N N . THR B 1 55 ? 11.57 -8.359 -0.44 1 87.12 55 THR B N 1
ATOM 1521 C CA . THR B 1 55 ? 11.742 -9.812 -0.49 1 87.12 55 THR B CA 1
ATOM 1522 C C . THR B 1 55 ? 13.211 -10.188 -0.35 1 87.12 55 THR B C 1
ATOM 1524 O O . THR B 1 55 ? 13.562 -11.367 -0.406 1 87.12 55 THR B O 1
ATOM 1527 N N . GLY B 1 56 ? 14.023 -9.172 -0.252 1 85.25 56 GLY B N 1
ATOM 1528 C CA . GLY B 1 56 ? 15.438 -9.414 -0.002 1 85.25 56 GLY B CA 1
ATOM 1529 C C . GLY B 1 56 ? 16.203 -9.828 -1.247 1 85.25 56 GLY B C 1
ATOM 1530 O O . GLY B 1 56 ? 17.234 -10.5 -1.157 1 85.25 56 GLY B O 1
ATOM 1531 N N . HIS B 1 57 ? 15.664 -9.508 -2.373 1 91.44 57 HIS B N 1
ATOM 1532 C CA . HIS B 1 57 ? 16.344 -9.789 -3.631 1 91.44 57 HIS B CA 1
ATOM 1533 C C . HIS B 1 57 ? 17.312 -8.664 -4 1 91.44 57 HIS B C 1
ATOM 1535 O O . HIS B 1 57 ? 17.141 -7.523 -3.564 1 91.44 57 HIS B O 1
ATOM 1541 N N . PRO B 1 58 ? 18.266 -9.008 -4.824 1 91.19 58 PRO B N 1
ATOM 1542 C CA . PRO B 1 58 ? 19.125 -7.949 -5.352 1 91.19 58 PRO B CA 1
ATOM 1543 C C . PRO B 1 58 ? 18.344 -6.895 -6.141 1 91.19 58 PRO B C 1
ATOM 1545 O O . PRO B 1 58 ? 17.391 -7.23 -6.852 1 91.19 58 PRO B O 1
ATOM 1548 N N . PRO B 1 59 ? 18.766 -5.633 -6.031 1 86.38 59 PRO B N 1
ATOM 1549 C CA . PRO B 1 59 ? 18.031 -4.535 -6.652 1 86.38 59 PRO B CA 1
ATOM 1550 C C . PRO B 1 59 ? 18.047 -4.598 -8.18 1 86.38 59 PRO B C 1
ATOM 1552 O O . PRO B 1 59 ? 17.203 -3.984 -8.836 1 86.38 59 PRO B O 1
ATOM 1555 N N . ASP B 1 60 ? 18.906 -5.328 -8.781 1 88.56 60 ASP B N 1
ATOM 1556 C CA . ASP B 1 60 ? 19.031 -5.348 -10.234 1 88.56 60 ASP B CA 1
ATOM 1557 C C . ASP B 1 60 ? 18.406 -6.617 -10.82 1 88.56 60 ASP B C 1
ATOM 1559 O O . ASP B 1 60 ? 18.5 -6.867 -12.023 1 88.56 60 ASP B O 1
ATOM 1563 N N . MET B 1 61 ? 17.734 -7.305 -9.992 1 92.19 61 MET B N 1
ATOM 1564 C CA . MET B 1 61 ? 17.125 -8.531 -10.5 1 92.19 61 MET B CA 1
ATOM 1565 C C . MET B 1 61 ? 15.906 -8.219 -11.367 1 92.19 61 MET B C 1
ATOM 1567 O O . MET B 1 61 ? 15.148 -7.289 -11.07 1 92.19 61 MET B O 1
ATOM 1571 N N . ALA B 1 62 ? 15.719 -9.055 -12.336 1 92.5 62 ALA B N 1
ATOM 1572 C CA . ALA B 1 62 ? 14.602 -8.859 -13.258 1 92.5 62 ALA B CA 1
ATOM 1573 C C . ALA B 1 62 ? 13.273 -9.18 -12.578 1 92.5 62 ALA B C 1
ATOM 1575 O O . ALA B 1 62 ? 13.156 -10.18 -11.867 1 92.5 62 ALA B O 1
ATOM 1576 N N . VAL B 1 63 ? 12.344 -8.227 -12.742 1 92.5 63 VAL B N 1
ATOM 1577 C CA . VAL B 1 63 ? 10.992 -8.422 -12.234 1 92.5 63 VAL B CA 1
ATOM 1578 C C . VAL B 1 63 ? 9.984 -8.289 -13.375 1 92.5 63 VAL B C 1
ATOM 1580 O O . VAL B 1 63 ? 10.055 -7.344 -14.164 1 92.5 63 VAL B O 1
ATOM 1583 N N . SER B 1 64 ? 9.156 -9.258 -13.523 1 91.19 64 SER B N 1
ATOM 1584 C CA . SER B 1 64 ? 8.062 -9.18 -14.484 1 91.19 64 SER B CA 1
ATOM 1585 C C . SER B 1 64 ? 6.711 -9.352 -13.797 1 91.19 64 SER B C 1
ATOM 1587 O O . SER B 1 64 ? 6.605 -10.023 -12.773 1 91.19 64 SER B O 1
ATOM 1589 N N . ALA B 1 65 ? 5.809 -8.727 -14.359 1 89.25 65 ALA B N 1
ATOM 1590 C CA . ALA B 1 65 ? 4.445 -8.828 -13.836 1 89.25 65 ALA B CA 1
ATOM 1591 C C . ALA B 1 65 ? 3.574 -9.68 -14.75 1 89.25 65 ALA B C 1
ATOM 1593 O O . ALA B 1 65 ? 3.68 -9.602 -15.977 1 89.25 65 ALA B O 1
ATOM 1594 N N . LEU B 1 66 ? 2.693 -10.477 -14.086 1 90.5 66 LEU B N 1
ATOM 1595 C CA . LEU B 1 66 ? 1.77 -11.336 -14.82 1 90.5 66 LEU B CA 1
ATOM 1596 C C . LEU B 1 66 ? 0.351 -11.188 -14.281 1 90.5 66 LEU B C 1
ATOM 1598 O O . LEU B 1 66 ? 0.154 -10.742 -13.148 1 90.5 66 LEU B O 1
ATOM 1602 N N . ASP B 1 67 ? -0.528 -11.656 -15.133 1 93.44 67 ASP B N 1
ATOM 1603 C CA . ASP B 1 67 ? -1.929 -11.75 -14.734 1 93.44 67 ASP B CA 1
ATOM 1604 C C . ASP B 1 67 ? -2.174 -12.992 -13.883 1 93.44 67 ASP B C 1
ATOM 1606 O O . ASP B 1 67 ? -1.648 -14.07 -14.18 1 93.44 67 ASP B O 1
ATOM 1610 N N . LEU B 1 68 ? -3.023 -12.805 -12.898 1 96.12 68 LEU B N 1
ATOM 1611 C CA . LEU B 1 68 ? -3.303 -13.898 -11.969 1 96.12 68 LEU B CA 1
ATOM 1612 C C . LEU B 1 68 ? -3.875 -15.102 -12.711 1 96.12 68 LEU B C 1
ATOM 1614 O O . LEU B 1 68 ? -3.406 -16.234 -12.531 1 96.12 68 LEU B O 1
ATOM 1618 N N . ASP B 1 69 ? -4.914 -14.867 -13.594 1 96.25 69 ASP B N 1
ATOM 1619 C CA . ASP B 1 69 ? -5.57 -15.961 -14.305 1 96.25 69 ASP B CA 1
ATOM 1620 C C . ASP B 1 69 ? -4.602 -16.656 -15.258 1 96.25 69 ASP B C 1
ATOM 1622 O O . ASP B 1 69 ? -4.605 -17.891 -15.367 1 96.25 69 ASP B O 1
ATOM 1626 N N . ALA B 1 70 ? -3.781 -15.867 -15.914 1 94.5 70 ALA B N 1
ATOM 1627 C CA . ALA B 1 70 ? -2.793 -16.422 -16.828 1 94.5 70 ALA B CA 1
ATOM 1628 C C . ALA B 1 70 ? -1.779 -17.281 -16.094 1 94.5 70 ALA B C 1
ATOM 1630 O O . ALA B 1 70 ? -1.363 -18.344 -16.578 1 94.5 70 ALA B O 1
ATOM 1631 N N . PHE B 1 71 ? -1.391 -16.891 -14.953 1 94.31 71 PHE B N 1
ATOM 1632 C CA . PHE B 1 71 ? -0.415 -17.625 -14.156 1 94.31 71 PHE B CA 1
ATOM 1633 C C . PHE B 1 71 ? -0.976 -18.969 -13.703 1 94.31 71 PHE B C 1
ATOM 1635 O O . PHE B 1 71 ? -0.262 -19.969 -13.703 1 94.31 71 PHE B O 1
ATOM 1642 N N . PHE B 1 72 ? -2.211 -19.094 -13.336 1 95.69 72 PHE B N 1
ATOM 1643 C CA . PHE B 1 72 ? -2.783 -20.297 -12.75 1 95.69 72 PHE B CA 1
ATOM 1644 C C . PHE B 1 72 ? -3.375 -21.203 -13.828 1 95.69 72 PHE B C 1
ATOM 1646 O O . PHE B 1 72 ? -3.68 -22.359 -13.57 1 95.69 72 PHE B O 1
ATOM 1653 N N . ALA B 1 73 ? -3.51 -20.688 -15.047 1 93.62 73 ALA B N 1
ATOM 1654 C CA . ALA B 1 73 ? -4.211 -21.375 -16.125 1 93.62 73 ALA B CA 1
ATOM 1655 C C . ALA B 1 73 ? -3.682 -22.797 -16.312 1 93.62 73 ALA B C 1
ATOM 1657 O O . ALA B 1 73 ? -4.453 -23.75 -16.328 1 93.62 73 ALA B O 1
ATOM 1658 N N . PRO B 1 74 ? -2.369 -23.016 -16.375 1 90.75 74 PRO B N 1
ATOM 1659 C CA . PRO B 1 74 ? -1.869 -24.375 -16.594 1 90.75 74 PRO B CA 1
ATOM 1660 C C . PRO B 1 74 ? -2.213 -25.328 -15.445 1 90.75 74 PRO B C 1
ATOM 1662 O O . PRO B 1 74 ? -2.484 -26.5 -15.672 1 90.75 74 PRO B O 1
ATOM 1665 N N . ALA B 1 75 ? -2.189 -24.875 -14.25 1 91.56 75 ALA B N 1
ATOM 1666 C CA . ALA B 1 75 ? -2.436 -25.719 -13.078 1 91.56 75 ALA B CA 1
ATOM 1667 C C . ALA B 1 75 ? -3.928 -25.969 -12.891 1 91.56 75 ALA B C 1
ATOM 1669 O O . ALA B 1 75 ? -4.316 -26.953 -12.242 1 91.56 75 ALA B O 1
ATOM 1670 N N . CYS B 1 76 ? -4.766 -25.125 -13.445 1 92.25 76 CYS B N 1
ATOM 1671 C CA . CYS B 1 76 ? -6.207 -25.234 -13.25 1 92.25 76 CYS B CA 1
ATOM 1672 C C . CYS B 1 76 ? -6.852 -26.031 -14.375 1 92.25 76 CYS B C 1
ATOM 1674 O O . CYS B 1 76 ? -8.047 -26.328 -14.32 1 92.25 76 CYS B O 1
ATOM 1676 N N . ARG B 1 77 ? -6.109 -26.344 -15.383 1 88.62 77 ARG B N 1
ATOM 1677 C CA . ARG B 1 77 ? -6.664 -27.062 -16.531 1 88.62 77 ARG B CA 1
ATOM 1678 C C . ARG B 1 77 ? -7.016 -28.5 -16.156 1 88.62 77 ARG B C 1
ATOM 1680 O O . ARG B 1 77 ? -6.176 -29.234 -15.641 1 88.62 77 ARG B O 1
ATOM 1687 N N . GLU B 1 78 ? -8.359 -28.766 -16.438 1 84.56 78 GLU B N 1
ATOM 1688 C CA . GLU B 1 78 ? -8.828 -30.141 -16.266 1 84.56 78 GLU B CA 1
ATOM 1689 C C . GLU B 1 78 ? -8.961 -30.844 -17.625 1 84.56 78 GLU B C 1
ATOM 1691 O O . GLU B 1 78 ? -9.367 -30.234 -18.609 1 84.56 78 GLU B O 1
ATOM 1696 N N . ALA B 1 79 ? -8.25 -31.953 -17.688 1 75.62 79 ALA B N 1
ATOM 1697 C CA . ALA B 1 79 ? -8.469 -32.75 -18.891 1 75.62 79 ALA B CA 1
ATOM 1698 C C . ALA B 1 79 ? -9.117 -34.094 -18.547 1 75.62 79 ALA B C 1
ATOM 1700 O O . ALA B 1 79 ? -8.844 -34.656 -17.484 1 75.62 79 ALA B O 1
ATOM 1701 N N . ASP B 1 80 ? -10.039 -34.406 -19.297 1 71.06 80 ASP B N 1
ATOM 1702 C CA . ASP B 1 80 ? -10.797 -35.656 -19.094 1 71.06 80 ASP B CA 1
ATOM 1703 C C . ASP B 1 80 ? -9.883 -36.875 -19.078 1 71.06 80 ASP B C 1
ATOM 1705 O O . ASP B 1 80 ? -10.156 -37.844 -18.375 1 71.06 80 ASP B O 1
ATOM 1709 N N . TRP B 1 81 ? -8.859 -36.844 -19.844 1 75.44 81 TRP B N 1
ATOM 1710 C CA . TRP B 1 81 ? -7.969 -38 -19.922 1 75.44 81 TRP B CA 1
ATOM 1711 C C . TRP B 1 81 ? -7.012 -38.031 -18.734 1 75.44 81 TRP B C 1
ATOM 1713 O O . TRP B 1 81 ? -6.238 -39 -18.578 1 75.44 81 TRP B O 1
ATOM 1723 N N . GLN B 1 82 ? -7.164 -37.094 -17.812 1 72 82 GLN B N 1
ATOM 1724 C CA . GLN B 1 82 ? -6.254 -36.969 -16.672 1 72 82 GLN B CA 1
ATOM 1725 C C . GLN B 1 82 ? -6.625 -37.969 -15.562 1 72 82 GLN B C 1
ATOM 1727 O O . GLN B 1 82 ? -7.793 -38.344 -15.414 1 72 82 GLN B O 1
ATOM 1732 N N . GLU B 1 83 ? -5.617 -38.406 -14.938 1 82.25 83 GLU B N 1
ATOM 1733 C CA . GLU B 1 83 ? -5.832 -39.25 -13.766 1 82.25 83 GLU B CA 1
ATOM 1734 C C . GLU B 1 83 ? -6.66 -38.5 -12.711 1 82.25 83 GLU B C 1
ATOM 1736 O O . GLU B 1 83 ? -6.578 -37.281 -12.586 1 82.25 83 GLU B O 1
ATOM 1741 N N . PRO B 1 84 ? -7.449 -39.25 -12.102 1 82.44 84 PRO B N 1
ATOM 1742 C CA . PRO B 1 84 ? -8.312 -38.688 -11.07 1 82.44 84 PRO B CA 1
ATOM 1743 C C . PRO B 1 84 ? -7.535 -37.812 -10.086 1 82.44 84 PRO B C 1
ATOM 1745 O O . PRO B 1 84 ? -8.039 -36.75 -9.648 1 82.44 84 PRO B O 1
ATOM 1748 N N . ARG B 1 85 ? -6.367 -38.219 -9.789 1 83.81 85 ARG B N 1
ATOM 1749 C CA . ARG B 1 85 ? -5.562 -37.438 -8.852 1 83.81 85 ARG B CA 1
ATOM 1750 C C . ARG B 1 85 ? -5.184 -36.094 -9.43 1 83.81 85 ARG B C 1
ATOM 1752 O O . ARG B 1 85 ? -5.18 -35.094 -8.719 1 83.81 85 ARG B O 1
ATOM 1759 N N . GLN B 1 86 ? -4.891 -36.156 -10.68 1 83.56 86 GLN B N 1
ATOM 1760 C CA . GLN B 1 86 ? -4.523 -34.906 -11.352 1 83.56 86 GLN B CA 1
ATOM 1761 C C . GLN B 1 86 ? -5.715 -33.969 -11.438 1 83.56 86 GLN B C 1
ATOM 1763 O O . GLN B 1 86 ? -5.562 -32.75 -11.258 1 83.56 86 GLN B O 1
ATOM 1768 N N . ARG B 1 87 ? -6.832 -34.469 -11.617 1 88.38 87 ARG B N 1
ATOM 1769 C CA . ARG B 1 87 ? -8.047 -33.656 -11.672 1 88.38 87 ARG B CA 1
ATOM 1770 C C . ARG B 1 87 ? -8.344 -33.031 -10.312 1 88.38 87 ARG B C 1
ATOM 1772 O O . ARG B 1 87 ? -8.75 -31.875 -10.242 1 88.38 87 ARG B O 1
ATOM 1779 N N . ALA B 1 88 ? -8.172 -33.812 -9.305 1 89.88 88 ALA B N 1
ATOM 1780 C CA . ALA B 1 88 ? -8.406 -33.281 -7.953 1 89.88 88 ALA B CA 1
ATOM 1781 C C . ALA B 1 88 ? -7.473 -32.125 -7.645 1 89.88 88 ALA B C 1
ATOM 1783 O O . ALA B 1 88 ? -7.879 -31.141 -7.012 1 89.88 88 ALA B O 1
ATOM 1784 N N . THR B 1 89 ? -6.285 -32.312 -8.109 1 90.69 89 THR B N 1
ATOM 1785 C CA . THR B 1 89 ? -5.309 -31.234 -7.887 1 90.69 89 THR B CA 1
ATOM 1786 C C . THR B 1 89 ? -5.707 -29.984 -8.641 1 90.69 89 THR B C 1
ATOM 1788 O O . THR B 1 89 ? -5.633 -28.875 -8.102 1 90.69 89 THR B O 1
ATOM 1791 N N . ALA B 1 90 ? -6.164 -30.125 -9.844 1 92.62 90 ALA B N 1
ATOM 1792 C CA . ALA B 1 90 ? -6.621 -29 -10.641 1 92.62 90 ALA B CA 1
ATOM 1793 C C . ALA B 1 90 ? -7.781 -28.281 -9.953 1 92.62 90 ALA B C 1
ATOM 1795 O O . ALA B 1 90 ? -7.844 -27.047 -9.961 1 92.62 90 ALA B O 1
ATOM 1796 N N . GLN B 1 91 ? -8.648 -29.047 -9.391 1 93.12 91 GLN B N 1
ATOM 1797 C CA . GLN B 1 91 ? -9.797 -28.484 -8.695 1 93.12 91 GLN B CA 1
ATOM 1798 C C . GLN B 1 91 ? -9.359 -27.703 -7.461 1 93.12 91 GLN B C 1
ATOM 1800 O O . GLN B 1 91 ? -9.945 -26.656 -7.137 1 93.12 91 GLN B O 1
ATOM 1805 N N . ARG B 1 92 ? -8.352 -28.219 -6.824 1 94.38 92 ARG B N 1
ATOM 1806 C CA . ARG B 1 92 ? -7.832 -27.516 -5.656 1 94.38 92 ARG B CA 1
ATOM 1807 C C . ARG B 1 92 ? -7.172 -26.203 -6.066 1 94.38 92 ARG B C 1
ATOM 1809 O O . ARG B 1 92 ? -7.258 -25.203 -5.344 1 94.38 92 ARG B O 1
ATOM 1816 N N . PHE B 1 93 ? -6.555 -26.188 -7.23 1 95.88 93 PHE B N 1
ATOM 1817 C CA . PHE B 1 93 ? -5.965 -24.953 -7.734 1 95.88 93 PHE B CA 1
ATOM 1818 C C . PHE B 1 93 ? -7.051 -23.953 -8.102 1 95.88 93 PHE B C 1
ATOM 1820 O O . PHE B 1 93 ? -6.898 -22.75 -7.875 1 95.88 93 PHE B O 1
ATOM 1827 N N . GLN B 1 94 ? -8.117 -24.422 -8.656 1 95.62 94 GLN B N 1
ATOM 1828 C CA . GLN B 1 94 ? -9.242 -23.562 -8.953 1 95.62 94 GLN B CA 1
ATOM 1829 C C . GLN B 1 94 ? -9.82 -22.953 -7.676 1 95.62 94 GLN B C 1
ATOM 1831 O O . GLN B 1 94 ? -10.172 -21.766 -7.648 1 95.62 94 GLN B O 1
ATOM 1836 N N . ALA B 1 95 ? -9.914 -23.781 -6.691 1 95.69 95 ALA B N 1
ATOM 1837 C CA . ALA B 1 95 ? -10.414 -23.312 -5.406 1 95.69 95 ALA B CA 1
ATOM 1838 C C . ALA B 1 95 ? -9.484 -22.25 -4.816 1 95.69 95 ALA B C 1
ATOM 1840 O O . ALA B 1 95 ? -9.938 -21.266 -4.234 1 95.69 95 ALA B O 1
ATOM 1841 N N . LEU B 1 96 ? -8.164 -22.516 -4.941 1 96.44 96 LEU B N 1
ATOM 1842 C CA . LEU B 1 96 ? -7.188 -21.547 -4.461 1 96.44 96 LEU B CA 1
ATOM 1843 C C . LEU B 1 96 ? -7.332 -20.219 -5.203 1 96.44 96 LEU B C 1
ATOM 1845 O O . LEU B 1 96 ? -7.316 -19.156 -4.586 1 96.44 96 LEU B O 1
ATOM 1849 N N . LEU B 1 97 ? -7.453 -20.281 -6.508 1 96.81 97 LEU B N 1
ATOM 1850 C CA . LEU B 1 97 ? -7.664 -19.078 -7.316 1 96.81 97 LEU B CA 1
ATOM 1851 C C . LEU B 1 97 ? -8.906 -18.328 -6.848 1 96.81 97 LEU B C 1
ATOM 1853 O O . LEU B 1 97 ? -8.867 -17.094 -6.699 1 96.81 97 LEU B O 1
ATOM 1857 N N . GLY B 1 98 ? -10.023 -19.031 -6.629 1 96.62 98 GLY B N 1
ATOM 1858 C CA . GLY B 1 98 ? -11.227 -18.406 -6.102 1 96.62 98 GLY B CA 1
ATOM 1859 C C . GLY B 1 98 ? -11.023 -17.766 -4.746 1 96.62 98 GLY B C 1
ATOM 1860 O O . GLY B 1 98 ? -11.531 -16.672 -4.492 1 96.62 98 GLY B O 1
ATOM 1861 N N . THR B 1 99 ? -10.289 -18.453 -3.893 1 95.88 99 THR B N 1
ATOM 1862 C CA . THR B 1 99 ? -10 -17.922 -2.568 1 95.88 99 THR B CA 1
ATOM 1863 C C . THR B 1 99 ? -9.195 -16.625 -2.672 1 95.88 99 THR B C 1
ATOM 1865 O O . THR B 1 99 ? -9.461 -15.664 -1.95 1 95.88 99 THR B O 1
ATOM 1868 N N . LEU B 1 100 ? -8.18 -16.578 -3.504 1 96.62 100 LEU B N 1
ATOM 1869 C CA . LEU B 1 100 ? -7.375 -15.383 -3.734 1 96.62 100 LEU B CA 1
ATOM 1870 C C . LEU B 1 100 ? -8.258 -14.211 -4.145 1 96.62 100 LEU B C 1
ATOM 1872 O O . LEU B 1 100 ? -8.172 -13.133 -3.549 1 96.62 100 LEU B O 1
ATOM 1876 N N . LYS B 1 101 ? -9.164 -14.406 -5.043 1 94.88 101 LYS B N 1
ATOM 1877 C CA . LYS B 1 101 ? -10.008 -13.352 -5.59 1 94.88 101 LYS B CA 1
ATOM 1878 C C . LYS B 1 101 ? -11.023 -12.867 -4.559 1 94.88 101 LYS B C 1
ATOM 1880 O O . LYS B 1 101 ? -11.461 -11.719 -4.598 1 94.88 101 LYS B O 1
ATOM 1885 N N . ASN B 1 102 ? -11.367 -13.734 -3.697 1 94.06 102 ASN B N 1
ATOM 1886 C CA . ASN B 1 102 ? -12.312 -13.367 -2.648 1 94.06 102 ASN B CA 1
ATOM 1887 C C . ASN B 1 102 ? -11.617 -12.617 -1.511 1 94.06 102 ASN B C 1
ATOM 1889 O O . ASN B 1 102 ? -12.203 -11.711 -0.915 1 94.06 102 ASN B O 1
ATOM 1893 N N . ALA B 1 103 ? -10.438 -13.047 -1.25 1 89.62 103 ALA B N 1
ATOM 1894 C CA . ALA B 1 103 ? -9.75 -12.555 -0.057 1 89.62 103 ALA B CA 1
ATOM 1895 C C . ALA B 1 103 ? -8.961 -11.281 -0.359 1 89.62 103 ALA B C 1
ATOM 1897 O O . ALA B 1 103 ? -8.641 -10.516 0.551 1 89.62 103 ALA B O 1
ATOM 1898 N N . LEU B 1 104 ? -8.602 -11.078 -1.626 1 87.56 104 LEU B N 1
ATOM 1899 C CA . LEU B 1 104 ? -7.703 -9.984 -1.976 1 87.56 104 LEU B CA 1
ATOM 1900 C C . LEU B 1 104 ? -8.289 -9.148 -3.107 1 87.56 104 LEU B C 1
ATOM 1902 O O . LEU B 1 104 ? -8.992 -9.672 -3.975 1 87.56 104 LEU B O 1
ATOM 1906 N N . ASP B 1 105 ? -7.988 -7.875 -3.08 1 83.06 105 ASP B N 1
ATOM 1907 C CA . ASP B 1 105 ? -8.297 -6.949 -4.168 1 83.06 105 ASP B CA 1
ATOM 1908 C C . ASP B 1 105 ? -7.023 -6.539 -4.91 1 83.06 105 ASP B C 1
ATOM 1910 O O . ASP B 1 105 ? -5.922 -6.641 -4.371 1 83.06 105 ASP B O 1
ATOM 1914 N N . GLU B 1 106 ? -7.199 -6.184 -6.246 1 80.62 106 GLU B N 1
ATOM 1915 C CA . GLU B 1 106 ? -6.098 -5.637 -7.035 1 80.62 106 GLU B CA 1
ATOM 1916 C C . GLU B 1 106 ? -4.914 -6.594 -7.07 1 80.62 106 GLU B C 1
ATOM 1918 O O . GLU B 1 106 ? -3.777 -6.195 -6.801 1 80.62 106 GLU B O 1
ATOM 1923 N N . ILE B 1 107 ? -5.156 -7.816 -7.281 1 89.38 107 ILE B N 1
ATOM 1924 C CA . ILE B 1 107 ? -4.145 -8.867 -7.215 1 89.38 107 ILE B CA 1
ATOM 1925 C C . ILE B 1 107 ? -3.211 -8.758 -8.414 1 89.38 107 ILE B C 1
ATOM 1927 O O . ILE B 1 107 ? -3.664 -8.547 -9.547 1 89.38 107 ILE B O 1
ATOM 1931 N N . LYS B 1 108 ? -1.886 -8.859 -8.133 1 88.88 108 LYS B N 1
ATOM 1932 C CA . LYS B 1 108 ? -0.855 -8.922 -9.164 1 88.88 108 LYS B CA 1
ATOM 1933 C C . LYS B 1 108 ? 0.148 -10.039 -8.875 1 88.88 108 LYS B C 1
ATOM 1935 O O . LYS B 1 108 ? 0.44 -10.328 -7.711 1 88.88 108 LYS B O 1
ATOM 1940 N N . VAL B 1 109 ? 0.643 -10.656 -9.953 1 94.44 109 VAL B N 1
ATOM 1941 C CA . VAL B 1 109 ? 1.65 -11.703 -9.836 1 94.44 109 VAL B CA 1
ATOM 1942 C C . VAL B 1 109 ? 3.004 -11.172 -10.305 1 94.44 109 VAL B C 1
ATOM 1944 O O . VAL B 1 109 ? 3.111 -10.602 -11.391 1 94.44 109 VAL B O 1
ATOM 1947 N N . TYR B 1 110 ? 4 -11.312 -9.461 1 92.88 110 TYR B N 1
ATOM 1948 C CA . TYR B 1 110 ? 5.348 -10.859 -9.781 1 92.88 110 TYR B CA 1
ATOM 1949 C C . TYR B 1 110 ? 6.312 -12.039 -9.867 1 92.88 110 TYR B C 1
ATOM 1951 O O . TYR B 1 110 ? 6.363 -12.875 -8.953 1 92.88 110 TYR B O 1
ATOM 1959 N N . ARG B 1 111 ? 6.965 -12.109 -10.953 1 94.5 111 ARG B N 1
ATOM 1960 C CA . ARG B 1 111 ? 8.023 -13.094 -11.156 1 94.5 111 ARG B CA 1
ATOM 1961 C C . ARG B 1 111 ? 9.398 -12.445 -11.008 1 94.5 111 ARG B C 1
ATOM 1963 O O . ARG B 1 111 ? 9.711 -11.469 -11.688 1 94.5 111 ARG B O 1
ATOM 1970 N N . VAL B 1 112 ? 10.164 -12.945 -10.109 1 94.5 112 VAL B N 1
ATOM 1971 C CA . VAL B 1 112 ? 11.492 -12.406 -9.844 1 94.5 112 VAL B CA 1
ATOM 1972 C C . VAL B 1 112 ? 12.562 -13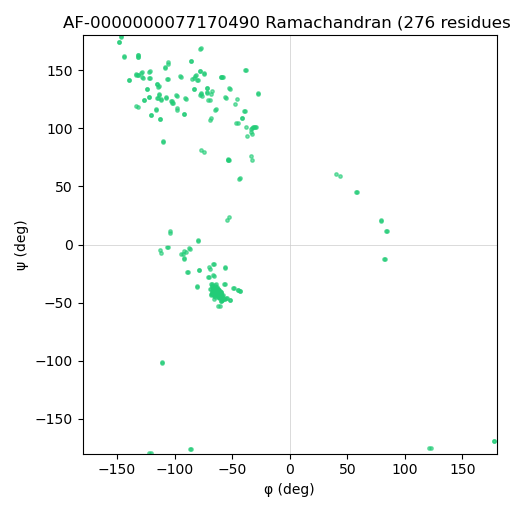.422 -10.25 1 94.5 112 VAL B C 1
ATOM 1974 O O . VAL B 1 112 ? 12.719 -14.461 -9.609 1 94.5 112 VAL B O 1
ATOM 1977 N N . GLY B 1 113 ? 13.203 -13.117 -11.297 1 92.88 113 GLY B N 1
ATOM 1978 C CA . GLY B 1 113 ? 14.211 -14.023 -11.805 1 92.88 113 GLY B CA 1
ATOM 1979 C C . GLY B 1 113 ? 13.953 -14.461 -13.234 1 92.88 113 GLY B C 1
ATOM 1980 O O . GLY B 1 113 ? 13.062 -13.93 -13.898 1 92.88 113 GLY B O 1
ATOM 1981 N N . GLY B 1 114 ? 14.852 -15.414 -13.68 1 88.38 114 GLY B N 1
ATOM 1982 C CA . GLY B 1 114 ? 14.758 -15.945 -15.039 1 88.38 114 GLY B CA 1
ATOM 1983 C C . GLY B 1 114 ? 14.32 -17.391 -15.086 1 88.38 114 GLY B C 1
ATOM 1984 O O . GLY B 1 114 ? 13.172 -17.703 -14.781 1 88.38 114 GLY B O 1
ATOM 1985 N N . VAL B 1 115 ? 15.281 -18.375 -15.281 1 87.25 115 VAL B N 1
ATOM 1986 C CA . VAL B 1 115 ? 14.992 -19.797 -15.344 1 87.25 115 VAL B CA 1
ATOM 1987 C C . VAL B 1 115 ? 14.406 -20.266 -14.016 1 87.25 115 VAL B C 1
ATOM 1989 O O . VAL B 1 115 ? 13.383 -20.953 -13.984 1 87.25 115 VAL B O 1
ATOM 1992 N N . GLU B 1 116 ? 15.156 -19.938 -13.047 1 90 116 GLU B N 1
ATOM 1993 C CA . GLU B 1 116 ? 14.594 -20.078 -11.711 1 90 116 GLU B CA 1
ATOM 1994 C C . GLU B 1 116 ? 14.055 -18.734 -11.195 1 90 116 GLU B C 1
ATOM 1996 O O . GLU B 1 116 ? 14.742 -17.719 -11.281 1 90 116 GLU B O 1
ATOM 2001 N N . ALA B 1 117 ? 12.789 -18.797 -10.75 1 93.94 117 ALA B N 1
ATOM 2002 C CA . ALA B 1 117 ? 12.188 -17.531 -10.336 1 93.94 117 ALA B CA 1
ATOM 2003 C C . ALA B 1 117 ? 11.352 -17.703 -9.078 1 93.94 117 ALA B C 1
ATOM 2005 O O . ALA B 1 117 ? 10.711 -18.75 -8.891 1 93.94 117 ALA B O 1
ATOM 2006 N N . ASP B 1 118 ? 11.422 -16.703 -8.195 1 95.06 118 ASP B N 1
ATOM 2007 C CA . ASP B 1 118 ? 10.438 -16.562 -7.133 1 95.06 118 ASP B CA 1
ATOM 2008 C C . ASP B 1 118 ? 9.18 -15.852 -7.633 1 95.06 118 ASP B C 1
ATOM 2010 O O . ASP B 1 118 ? 9.273 -14.875 -8.375 1 95.06 118 ASP B O 1
ATOM 2014 N N . VAL B 1 119 ? 8.047 -16.406 -7.281 1 95.19 119 VAL B N 1
ATOM 2015 C CA . VAL B 1 119 ? 6.785 -15.797 -7.695 1 95.19 119 VAL B CA 1
ATOM 2016 C C . VAL B 1 119 ? 6.031 -15.281 -6.469 1 95.19 119 VAL B C 1
ATOM 2018 O O . VAL B 1 119 ? 5.895 -16 -5.473 1 95.19 119 VAL B O 1
ATOM 2021 N N . TYR B 1 120 ? 5.621 -14.031 -6.555 1 94.44 120 TYR B N 1
ATOM 2022 C CA . TYR B 1 120 ? 4.828 -13.406 -5.508 1 94.44 120 TYR B CA 1
ATOM 2023 C C . TYR B 1 120 ? 3.445 -13.023 -6.027 1 94.44 120 TYR B C 1
ATOM 2025 O O . TYR B 1 120 ? 3.326 -12.234 -6.969 1 94.44 120 TYR B O 1
ATOM 2033 N N . ILE B 1 121 ? 2.445 -13.617 -5.5 1 94.88 121 ILE B N 1
ATOM 2034 C CA . ILE B 1 121 ? 1.066 -13.195 -5.715 1 94.88 121 ILE B CA 1
ATOM 2035 C C . ILE B 1 121 ? 0.655 -12.211 -4.617 1 94.88 121 ILE B C 1
ATOM 2037 O O . ILE B 1 121 ? 0.544 -12.594 -3.447 1 94.88 121 ILE B O 1
ATOM 2041 N N . VAL B 1 122 ? 0.44 -10.992 -4.992 1 89.38 122 VAL B N 1
ATOM 2042 C CA . VAL B 1 122 ? 0.25 -9.938 -4.004 1 89.38 122 VAL B CA 1
ATOM 2043 C C . VAL B 1 122 ? -1.082 -9.234 -4.25 1 89.38 122 VAL B C 1
ATOM 2045 O O . VAL B 1 122 ? -1.436 -8.945 -5.395 1 89.38 122 VAL B O 1
ATOM 2048 N N . GLY B 1 123 ? -1.836 -9.016 -3.238 1 86.5 123 GLY B N 1
ATOM 2049 C CA . GLY B 1 123 ? -3.068 -8.25 -3.289 1 86.5 123 GLY B CA 1
ATOM 2050 C C . GLY B 1 123 ? -3.363 -7.508 -1.999 1 86.5 123 GLY B C 1
ATOM 2051 O O . GLY B 1 123 ? -2.615 -7.621 -1.026 1 86.5 123 GLY B O 1
ATOM 2052 N N . LEU B 1 124 ? -4.352 -6.754 -2.074 1 80.62 124 LEU B N 1
ATOM 2053 C CA . LEU B 1 124 ? -4.812 -6.008 -0.908 1 80.62 124 LEU B CA 1
ATOM 2054 C C . LEU B 1 124 ? -5.848 -6.809 -0.125 1 80.62 124 LEU B C 1
ATOM 2056 O O . LEU B 1 124 ? -6.84 -7.273 -0.694 1 80.62 124 LEU B O 1
ATOM 2060 N N . ASN B 1 125 ? -5.551 -6.938 1.125 1 81.81 125 ASN B N 1
ATOM 2061 C CA . ASN B 1 125 ? -6.539 -7.621 1.954 1 81.81 125 ASN B CA 1
ATOM 2062 C C . ASN B 1 125 ? -7.598 -6.652 2.477 1 81.81 125 ASN B C 1
ATOM 2064 O O . ASN B 1 125 ? -7.57 -5.465 2.154 1 81.81 125 ASN B O 1
ATOM 2068 N N . GLN B 1 126 ? -8.484 -7.152 3.289 1 73.81 126 GLN B N 1
ATOM 2069 C CA . GLN B 1 126 ? -9.609 -6.359 3.766 1 73.81 126 GLN B CA 1
ATOM 2070 C C . GLN B 1 126 ? -9.148 -5.262 4.719 1 73.81 126 GLN B C 1
ATOM 2072 O O . GLN B 1 126 ? -9.852 -4.266 4.914 1 73.81 126 GLN B O 1
ATOM 2077 N N . GLU B 1 127 ? -7.984 -5.473 5.266 1 67.94 127 GLU B N 1
ATOM 2078 C CA . GLU B 1 127 ? -7.441 -4.48 6.188 1 67.94 127 GLU B CA 1
ATOM 2079 C C . GLU B 1 127 ? -6.672 -3.395 5.441 1 67.94 127 GLU B C 1
ATOM 2081 O O . GLU B 1 127 ? -6.152 -2.459 6.055 1 67.94 127 GLU B O 1
ATOM 2086 N N . GLY B 1 128 ? -6.574 -3.562 4.215 1 69.69 128 GLY B N 1
ATOM 2087 C CA . GLY B 1 128 ? -5.863 -2.584 3.412 1 69.69 128 GLY B CA 1
ATOM 2088 C C . GLY B 1 128 ? -4.363 -2.814 3.381 1 69.69 128 GLY B C 1
ATOM 2089 O O . GLY B 1 128 ? -3.598 -1.911 3.041 1 69.69 128 GLY B O 1
ATOM 2090 N N . THR B 1 129 ? -3.963 -3.961 3.855 1 73.31 129 THR B N 1
ATOM 2091 C CA . THR B 1 129 ? -2.555 -4.344 3.824 1 73.31 129 THR B CA 1
ATOM 2092 C C . THR B 1 129 ? -2.303 -5.391 2.746 1 73.31 129 THR B C 1
ATOM 2094 O O . THR B 1 129 ? -3.232 -6.07 2.303 1 73.31 129 THR B O 1
ATOM 2097 N N . LEU B 1 130 ? -1.044 -5.398 2.32 1 79.25 130 LEU B N 1
ATOM 2098 C CA . LEU B 1 130 ? -0.691 -6.352 1.274 1 79.25 130 LEU B CA 1
ATOM 2099 C C . LEU B 1 130 ? -0.554 -7.762 1.848 1 79.25 130 LEU B C 1
ATOM 2101 O O . LEU B 1 130 ? 0.035 -7.945 2.916 1 79.25 130 LEU B O 1
ATOM 2105 N N . SER B 1 131 ? -1.206 -8.625 1.278 1 86.19 131 SER B N 1
ATOM 2106 C CA . SER B 1 131 ? -1.085 -10.047 1.56 1 86.19 131 SER B CA 1
ATOM 2107 C C . SER B 1 131 ? -0.935 -10.859 0.275 1 86.19 131 SER B C 1
ATOM 2109 O O . SER B 1 131 ? -1.231 -10.359 -0.814 1 86.19 131 SER B O 1
ATOM 2111 N N . GLY B 1 132 ? -0.453 -12.047 0.458 1 92 132 GLY B N 1
ATOM 2112 C CA . GLY B 1 132 ? -0.297 -12.844 -0.748 1 92 132 GLY B CA 1
ATOM 2113 C C . GLY B 1 132 ? 0.332 -14.195 -0.489 1 92 132 GLY B C 1
ATOM 2114 O O . GLY B 1 132 ? 0.353 -14.672 0.648 1 92 132 GLY B O 1
ATOM 2115 N N . LEU B 1 133 ? 0.697 -14.852 -1.563 1 96 133 LEU B N 1
ATOM 2116 C CA . LEU B 1 133 ? 1.386 -16.141 -1.574 1 96 133 LEU B CA 1
ATOM 2117 C C . LEU B 1 133 ? 2.715 -16.031 -2.314 1 96 133 LEU B C 1
ATOM 2119 O O . LEU B 1 133 ? 2.822 -15.312 -3.311 1 96 133 LEU B O 1
ATOM 2123 N N . LYS B 1 134 ? 3.639 -16.734 -1.789 1 95.44 134 LYS B N 1
ATOM 2124 C CA . LYS B 1 134 ? 4.938 -16.875 -2.438 1 95.44 134 LYS B CA 1
ATOM 2125 C C . LYS B 1 134 ? 5.184 -18.328 -2.85 1 95.44 134 LYS B C 1
ATOM 2127 O O . LYS B 1 134 ? 4.82 -19.25 -2.123 1 95.44 134 LYS B O 1
ATOM 2132 N N . THR B 1 135 ? 5.715 -18.531 -4.004 1 95.06 135 THR B N 1
ATOM 2133 C CA . THR B 1 135 ? 6.184 -19.828 -4.457 1 95.06 135 THR B CA 1
ATOM 2134 C C . THR B 1 135 ? 7.402 -19.688 -5.363 1 95.06 135 THR B C 1
ATOM 2136 O O . THR B 1 135 ? 7.934 -18.594 -5.523 1 95.06 135 THR B O 1
ATOM 2139 N N . ARG B 1 136 ? 7.945 -20.859 -5.848 1 93.25 136 ARG B N 1
ATOM 2140 C CA . ARG B 1 136 ? 9.094 -20.875 -6.746 1 93.25 136 ARG B CA 1
ATOM 2141 C C . ARG B 1 136 ? 8.812 -21.719 -7.984 1 93.25 136 ARG B C 1
ATOM 2143 O O . ARG B 1 136 ? 8.125 -22.75 -7.898 1 93.25 136 ARG B O 1
ATOM 2150 N N . ILE B 1 137 ? 9.359 -21.219 -9.062 1 91.12 137 ILE B N 1
ATOM 2151 C CA . ILE B 1 137 ? 9.18 -21.984 -10.289 1 91.12 137 ILE B CA 1
ATOM 2152 C C . ILE B 1 137 ? 10.523 -22.141 -11 1 91.12 137 ILE B C 1
ATOM 2154 O O . ILE B 1 137 ? 11.43 -21.328 -10.812 1 91.12 137 ILE B O 1
ATOM 2158 N N . VAL B 1 138 ? 10.664 -23.25 -11.609 1 89 138 VAL B N 1
ATOM 2159 C CA . VAL B 1 138 ? 11.812 -23.5 -12.477 1 89 138 VAL B CA 1
ATOM 2160 C C . VAL B 1 138 ? 11.328 -23.812 -13.891 1 89 138 VAL B C 1
ATOM 2162 O O . VAL B 1 138 ? 10.531 -24.734 -14.094 1 89 138 VAL B O 1
ATOM 2165 N N . GLU B 1 139 ? 11.617 -22.891 -14.797 1 78.75 139 GLU B N 1
ATOM 2166 C CA . GLU B 1 139 ? 11.242 -23.125 -16.188 1 78.75 139 GLU B CA 1
ATOM 2167 C C . GLU B 1 139 ? 12.469 -23.375 -17.047 1 78.75 139 GLU B C 1
ATOM 2169 O O . GLU B 1 139 ? 13.266 -22.469 -17.297 1 78.75 139 GLU B O 1
ATOM 2174 N N . THR B 1 140 ? 12.828 -24.672 -17.109 1 71.94 140 THR B N 1
ATOM 2175 C CA . THR B 1 140 ? 13.961 -25.031 -17.953 1 71.94 140 THR B CA 1
ATOM 2176 C C . THR B 1 140 ? 13.508 -25.359 -19.359 1 71.94 140 THR B C 1
ATOM 2178 O O . THR B 1 140 ? 12.359 -25.766 -19.578 1 71.94 140 THR B O 1
#

Radius of gyration: 24.18 Å; Cα contacts (8 Å, |Δi|>4): 464; chains: 2; bounding box: 63×75×45 Å

Secondary structure (DSSP, 8-state):
--------------HHHHHHHHHTT-B-SSSS-PBPEEEEE------HHHHHHHHT--TTS-EEEE-HHHHHHHHH---TTS-HHHHHHHHHHHHHHHHHHHH-EEEEEEEEESSEEEEEEEEE-TTSSEEEEEEEEE--/--------------HHHHHHHHHTT-EESSSS-EEPEEEEE------HHHHHHHHT--TTS-EEEE-HHHHHHHHH---TTS-HHHHHHHHHHHHHHHHHHHH-EEEEEEEEESSEEEEEEEEE-TTS-EEEEEEEEE--

pLDDT: mean 83.15, std 15.24, range [33.22, 96.94]